Protein AF-X1K693-F1 (afdb_monomer)

Radius of gyration: 17.2 Å; Cα contacts (8 Å, |Δi|>4): 608; chains: 1; bounding box: 48×40×46 Å

Nearest PDB structures (foldseek):
  7e7u-assembly1_A  TM=5.961E-01  e=2.126E-05  Ralstonia solanacearum
  7e7v-assembly2_B  TM=4.907E-01  e=4.231E-05  Ralstonia solanacearum
  8q6c-assembly1_A  TM=6.805E-01  e=1.412E-01  Ralstonia solanacearum
  9bln-assembly1_U  TM=3.924E-01  e=3.563E-02  Homo sapiens
  7rxq-assembly1_A  TM=1.873E-01  e=1.912E+00  Homo sapiens

Mean predicted aligned error: 3.98 Å

Structure (mmCIF, N/CA/C/O backbone):
data_AF-X1K693-F1
#
_entry.id   AF-X1K693-F1
#
loop_
_atom_site.group_PDB
_atom_site.id
_atom_site.type_symbol
_atom_site.label_atom_id
_atom_site.label_alt_id
_atom_site.label_comp_id
_atom_site.label_asym_id
_atom_site.label_entity_id
_atom_site.label_seq_id
_atom_site.pdbx_PDB_ins_code
_atom_site.Cartn_x
_atom_site.Cartn_y
_atom_site.Cartn_z
_atom_site.occupancy
_atom_site.B_iso_or_equiv
_atom_site.auth_seq_id
_atom_site.auth_comp_id
_atom_site.auth_asym_id
_atom_site.auth_atom_id
_atom_site.pdbx_PDB_model_num
ATOM 1 N N . VAL A 1 1 ? 12.158 -10.462 2.600 1.00 94.31 1 VAL A N 1
ATOM 2 C CA . VAL A 1 1 ? 13.359 -11.240 2.216 1.00 94.31 1 VAL A CA 1
ATOM 3 C C . VAL A 1 1 ? 12.971 -12.140 1.067 1.00 94.31 1 VAL A C 1
ATOM 5 O O . VAL A 1 1 ? 11.797 -12.478 0.991 1.00 94.31 1 VAL A O 1
ATOM 8 N N . ASP A 1 2 ? 13.905 -12.489 0.196 1.00 96.38 2 ASP A N 1
ATOM 9 C CA . ASP A 1 2 ? 13.644 -13.439 -0.888 1.00 96.38 2 ASP A CA 1
ATOM 10 C C . ASP A 1 2 ? 13.759 -14.907 -0.444 1.00 96.38 2 ASP A C 1
ATOM 12 O O . ASP A 1 2 ? 14.043 -15.204 0.723 1.00 96.38 2 ASP A O 1
ATOM 16 N N . SER A 1 3 ? 13.570 -15.834 -1.386 1.00 96.44 3 SER A N 1
ATOM 17 C CA . SER A 1 3 ? 13.679 -17.284 -1.178 1.00 96.44 3 SER A CA 1
ATOM 18 C C . SER A 1 3 ? 15.057 -17.766 -0.688 1.00 96.44 3 SER A C 1
ATOM 20 O O . SER A 1 3 ? 15.173 -18.873 -0.155 1.00 96.44 3 SER A O 1
ATOM 22 N N . TYR A 1 4 ? 16.094 -16.930 -0.792 1.00 95.69 4 TYR A N 1
ATOM 23 C CA . TYR A 1 4 ? 17.444 -17.178 -0.276 1.00 95.69 4 TYR A CA 1
ATOM 24 C C . TYR A 1 4 ? 17.705 -16.477 1.065 1.00 95.69 4 TYR A C 1
ATOM 26 O O . TYR A 1 4 ? 18.849 -16.431 1.527 1.00 95.69 4 TYR A O 1
ATOM 34 N N . ASN A 1 5 ? 16.658 -15.945 1.703 1.00 95.25 5 ASN A N 1
ATOM 35 C CA . ASN A 1 5 ? 16.717 -15.172 2.940 1.00 95.25 5 ASN A CA 1
ATOM 36 C C . ASN A 1 5 ? 17.586 -13.905 2.822 1.00 95.25 5 ASN A C 1
ATOM 38 O O . ASN A 1 5 ? 18.176 -13.442 3.804 1.00 95.25 5 ASN A O 1
ATOM 42 N N . ARG A 1 6 ? 17.685 -13.334 1.618 1.00 96.56 6 ARG A N 1
ATOM 43 C CA . ARG A 1 6 ? 18.382 -12.069 1.393 1.00 96.56 6 ARG A CA 1
ATOM 44 C C . ARG A 1 6 ? 17.420 -10.913 1.687 1.00 96.56 6 ARG A C 1
ATOM 46 O O . ARG A 1 6 ? 16.250 -10.972 1.302 1.00 96.56 6 ARG A O 1
ATOM 53 N N . PRO A 1 7 ? 17.844 -9.879 2.429 1.00 97.25 7 PRO A N 1
ATOM 54 C CA . PRO A 1 7 ? 17.034 -8.687 2.648 1.00 97.25 7 PRO A CA 1
ATOM 55 C C . PRO A 1 7 ? 16.981 -7.791 1.408 1.00 97.25 7 PRO A C 1
ATOM 57 O O . PRO A 1 7 ? 17.969 -7.648 0.687 1.00 97.25 7 PRO A O 1
ATOM 60 N N . HIS A 1 8 ? 15.820 -7.162 1.223 1.00 98.06 8 HIS A N 1
ATOM 61 C CA . HIS A 1 8 ? 15.525 -6.186 0.177 1.00 98.06 8 HIS A CA 1
ATOM 62 C C . HIS A 1 8 ? 14.919 -4.951 0.834 1.00 98.06 8 HIS A C 1
ATOM 64 O O . HIS A 1 8 ? 14.129 -5.081 1.772 1.00 98.06 8 HIS A O 1
ATOM 70 N N . ILE A 1 9 ? 15.316 -3.772 0.372 1.00 97.94 9 ILE A N 1
ATOM 71 C CA . ILE A 1 9 ? 14.948 -2.488 0.962 1.00 97.94 9 ILE A CA 1
ATOM 72 C C . ILE A 1 9 ? 14.638 -1.515 -0.172 1.00 97.94 9 ILE A C 1
ATOM 74 O O . ILE A 1 9 ? 15.415 -1.383 -1.110 1.00 97.94 9 ILE A O 1
ATOM 78 N N . SER A 1 10 ? 13.523 -0.799 -0.069 1.00 98.12 10 SER A N 1
ATOM 79 C CA . SER A 1 10 ? 13.264 0.404 -0.863 1.00 98.12 10 SER A CA 1
ATOM 80 C C . SER A 1 10 ? 13.459 1.638 0.008 1.00 98.12 10 SER A C 1
ATOM 82 O O . SER A 1 10 ? 13.049 1.618 1.171 1.00 98.12 10 SER A O 1
ATOM 84 N N . TYR A 1 11 ? 14.029 2.712 -0.528 1.00 96.94 11 TYR A N 1
ATOM 85 C CA . TYR A 1 11 ? 14.175 3.964 0.213 1.00 96.94 11 TYR A CA 1
ATOM 86 C C . TYR A 1 11 ? 14.187 5.192 -0.701 1.00 96.94 11 TYR A C 1
ATOM 88 O O . TYR A 1 11 ? 14.632 5.135 -1.844 1.00 96.94 11 TYR A O 1
ATOM 96 N N . HIS A 1 12 ? 13.715 6.316 -0.161 1.00 94.12 12 HIS A N 1
ATOM 97 C CA . HIS A 1 12 ? 13.910 7.651 -0.730 1.00 94.12 12 HIS A CA 1
ATOM 98 C C . HIS A 1 12 ? 15.342 8.111 -0.460 1.00 94.12 12 HIS A C 1
ATOM 100 O O . HIS A 1 12 ? 15.761 8.194 0.699 1.00 94.12 12 HIS A O 1
ATOM 106 N N . GLU A 1 13 ? 16.099 8.422 -1.507 1.00 89.69 13 GLU A N 1
ATOM 107 C CA . GLU A 1 13 ? 17.408 9.052 -1.362 1.00 89.69 13 GLU A CA 1
ATOM 108 C C . GLU A 1 13 ? 17.227 10.570 -1.225 1.00 89.69 13 GLU A C 1
ATOM 110 O O . GLU A 1 13 ? 16.623 11.205 -2.081 1.00 89.69 13 GLU A O 1
ATOM 115 N N . GLY A 1 14 ? 17.706 11.132 -0.106 1.00 77.75 14 GLY A N 1
ATOM 116 C CA . GLY A 1 14 ? 17.262 12.413 0.463 1.00 77.75 14 GLY A CA 1
ATOM 117 C C . GLY A 1 14 ? 17.301 13.674 -0.422 1.00 77.75 14 GLY A C 1
ATOM 118 O O . GLY A 1 14 ? 17.672 13.659 -1.590 1.00 77.75 14 GLY A O 1
ATOM 119 N N . ALA A 1 15 ? 16.943 14.809 0.198 1.00 62.88 15 ALA A N 1
ATOM 120 C CA . ALA A 1 15 ? 16.451 16.061 -0.409 1.00 62.88 15 ALA A CA 1
ATOM 121 C C . ALA A 1 15 ? 17.209 16.662 -1.615 1.00 62.88 15 ALA A C 1
ATOM 123 O O . ALA A 1 15 ? 16.659 17.531 -2.293 1.00 62.88 15 ALA A O 1
ATOM 124 N N . THR A 1 16 ? 18.453 16.263 -1.873 1.00 68.50 16 THR A N 1
ATOM 125 C CA . THR A 1 16 ? 19.253 16.748 -3.006 1.00 68.50 16 THR A CA 1
ATOM 126 C C . THR A 1 16 ? 19.130 15.893 -4.262 1.00 68.50 16 THR A C 1
ATOM 128 O O . THR A 1 16 ? 19.368 16.422 -5.341 1.00 68.50 16 THR A O 1
ATOM 131 N N . ILE A 1 17 ? 18.805 14.605 -4.124 1.00 77.19 17 ILE A N 1
ATOM 132 C CA . ILE A 1 17 ? 18.679 13.664 -5.245 1.00 77.19 17 ILE A CA 1
ATOM 133 C C . ILE A 1 17 ? 17.189 13.385 -5.479 1.00 77.19 17 ILE A C 1
ATOM 135 O O . ILE A 1 17 ? 16.673 13.708 -6.537 1.00 77.19 17 ILE A O 1
ATOM 139 N N . ASN A 1 18 ? 16.470 12.986 -4.425 1.00 87.50 18 ASN A N 1
ATOM 140 C CA . ASN A 1 18 ? 15.043 12.654 -4.443 1.00 87.50 18 ASN A CA 1
ATOM 141 C C . ASN A 1 18 ? 14.651 11.471 -5.336 1.00 87.50 18 ASN A C 1
ATOM 143 O O . ASN A 1 18 ? 13.536 11.442 -5.849 1.00 87.50 18 ASN A O 1
ATOM 147 N N . ASP A 1 19 ? 15.537 10.485 -5.437 1.00 94.06 19 ASP A N 1
ATOM 148 C CA . ASP A 1 19 ? 15.292 9.250 -6.178 1.00 94.06 19 ASP A CA 1
ATOM 149 C C . ASP A 1 19 ? 14.617 8.187 -5.306 1.00 94.06 19 ASP A C 1
ATOM 151 O O . ASP A 1 19 ? 14.841 8.104 -4.090 1.00 94.06 19 ASP A O 1
ATOM 155 N N . LEU A 1 20 ? 13.893 7.279 -5.958 1.00 97.19 20 LEU A N 1
ATOM 156 C CA . LEU A 1 20 ? 13.551 5.982 -5.397 1.00 97.19 20 LEU A CA 1
ATOM 157 C C . LEU A 1 20 ? 14.718 5.027 -5.637 1.00 97.19 20 LEU A C 1
ATOM 159 O O . LEU A 1 20 ? 15.098 4.740 -6.777 1.00 97.19 20 LEU A O 1
ATOM 163 N N . LYS A 1 21 ? 15.257 4.480 -4.551 1.00 97.69 21 LYS A N 1
ATOM 164 C CA . LYS A 1 21 ? 16.272 3.432 -4.593 1.00 97.69 21 LYS A CA 1
ATOM 165 C C . LYS A 1 21 ? 15.700 2.102 -4.143 1.00 97.69 21 LYS A C 1
ATOM 167 O O . LYS A 1 21 ? 14.867 2.032 -3.238 1.00 97.69 21 LYS A O 1
ATOM 172 N N . TYR A 1 22 ? 16.237 1.045 -4.728 1.00 98.00 22 TYR A N 1
ATOM 173 C CA . TYR A 1 22 ? 16.055 -0.325 -4.286 1.00 98.00 22 TYR A CA 1
ATOM 174 C C . TYR A 1 22 ? 17.418 -0.945 -4.015 1.00 98.00 22 TYR A C 1
ATOM 176 O O . TYR A 1 22 ? 18.332 -0.832 -4.833 1.00 98.00 22 TYR A O 1
ATOM 184 N N . SER A 1 23 ? 17.561 -1.609 -2.875 1.00 97.31 23 SER A N 1
ATOM 185 C CA . SER A 1 23 ? 18.768 -2.336 -2.529 1.00 97.31 23 SER A CA 1
ATOM 186 C C . SER A 1 23 ? 18.476 -3.749 -2.063 1.00 97.31 23 SER A C 1
ATOM 188 O O . SER A 1 23 ? 17.453 -4.032 -1.441 1.00 97.31 23 SER A O 1
ATOM 190 N N . TYR A 1 24 ? 19.399 -4.654 -2.364 1.00 96.94 24 TYR A N 1
ATOM 191 C CA . TYR A 1 24 ? 19.342 -6.032 -1.899 1.00 96.94 24 TYR A CA 1
ATOM 192 C C . TYR A 1 24 ? 20.734 -6.530 -1.537 1.00 96.94 24 TYR A C 1
ATOM 194 O O . TYR A 1 24 ? 21.738 -6.135 -2.136 1.00 96.94 24 TYR A O 1
ATOM 202 N N . TYR A 1 25 ? 20.797 -7.387 -0.525 1.00 96.50 25 TYR A N 1
ATOM 203 C CA . TYR A 1 25 ? 22.059 -7.951 -0.068 1.00 96.50 25 TYR A CA 1
ATOM 204 C C . TYR A 1 25 ? 22.386 -9.219 -0.849 1.00 96.50 25 TYR A C 1
ATOM 206 O O . TYR A 1 25 ? 21.587 -10.153 -0.887 1.00 96.50 25 TYR A O 1
ATOM 214 N N . TYR A 1 26 ? 23.573 -9.297 -1.444 1.00 93.00 26 TYR A N 1
ATOM 215 C CA . TYR A 1 26 ? 23.998 -10.489 -2.170 1.00 93.00 26 TYR A CA 1
ATOM 216 C C . TYR A 1 26 ? 25.459 -10.832 -1.899 1.00 93.00 26 TYR A C 1
ATOM 218 O O . TYR A 1 26 ? 26.368 -10.030 -2.114 1.00 93.00 26 TYR A O 1
ATOM 226 N N . GLY A 1 27 ? 25.688 -12.066 -1.442 1.00 90.31 27 GLY A N 1
ATOM 227 C CA . GLY A 1 27 ? 27.013 -12.555 -1.079 1.00 90.31 27 GLY A CA 1
ATOM 228 C C . GLY A 1 27 ? 27.559 -11.835 0.152 1.00 90.31 27 GLY A C 1
ATOM 229 O O . GLY A 1 27 ? 27.383 -12.315 1.267 1.00 90.31 27 GLY A O 1
ATOM 230 N N . PHE A 1 28 ? 28.236 -10.711 -0.069 1.00 92.75 28 PHE A N 1
ATOM 231 C CA . PHE A 1 28 ? 28.931 -9.941 0.963 1.00 92.75 28 PHE A CA 1
ATOM 232 C C . PHE A 1 28 ? 28.641 -8.434 0.930 1.00 92.75 28 PHE A C 1
ATOM 234 O O . PHE A 1 28 ? 29.133 -7.731 1.811 1.00 92.75 28 PHE A O 1
ATOM 241 N N . ASP A 1 29 ? 27.862 -7.933 -0.035 1.00 96.94 29 ASP A N 1
ATOM 242 C CA . ASP A 1 29 ? 27.626 -6.495 -0.199 1.00 96.94 29 ASP A CA 1
ATOM 243 C C . ASP A 1 29 ? 26.175 -6.166 -0.577 1.00 96.94 29 ASP A C 1
ATOM 245 O O . ASP A 1 29 ? 25.394 -7.034 -0.985 1.00 96.94 29 ASP A O 1
ATOM 249 N N . TRP A 1 30 ? 25.827 -4.891 -0.427 1.00 97.00 30 TRP A N 1
ATOM 250 C CA . TRP A 1 30 ? 24.575 -4.313 -0.888 1.00 97.00 30 TRP A CA 1
ATOM 251 C C . TRP A 1 30 ? 24.700 -3.861 -2.337 1.00 97.00 30 TRP A C 1
ATOM 253 O O . TRP A 1 30 ? 25.550 -3.047 -2.691 1.00 97.00 30 TRP A O 1
ATOM 263 N N . TYR A 1 31 ? 23.789 -4.348 -3.167 1.00 96.38 31 TYR A N 1
ATOM 264 C CA . TYR A 1 31 ? 23.601 -3.860 -4.523 1.00 96.38 31 TYR A CA 1
ATOM 265 C C . TYR A 1 31 ? 22.513 -2.798 -4.485 1.00 96.38 31 TYR A C 1
ATOM 267 O O . TYR A 1 31 ? 21.443 -3.050 -3.938 1.00 96.38 31 TYR A O 1
ATOM 275 N N . ILE A 1 32 ? 22.797 -1.614 -5.028 1.00 95.75 32 ILE A N 1
ATOM 276 C CA . ILE A 1 32 ? 21.896 -0.457 -5.018 1.00 95.75 32 ILE A CA 1
ATOM 277 C C . ILE A 1 32 ? 21.518 -0.121 -6.458 1.00 95.75 32 ILE A C 1
ATOM 279 O O . ILE A 1 32 ? 22.385 -0.014 -7.325 1.00 95.75 32 ILE A O 1
ATOM 283 N N . ILE A 1 33 ? 20.223 0.058 -6.694 1.00 95.75 33 ILE A N 1
ATOM 284 C CA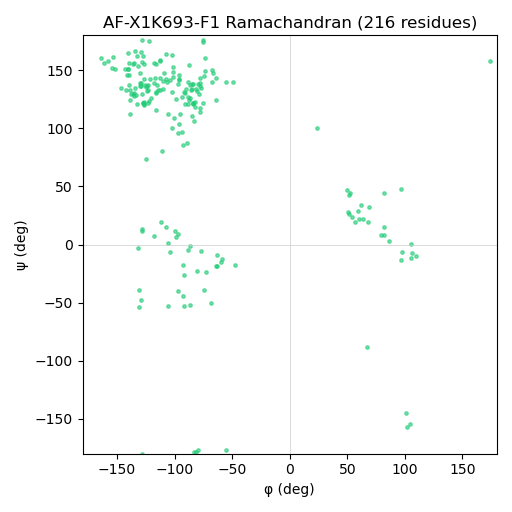 . ILE A 1 33 ? 19.625 0.374 -7.987 1.00 95.75 33 ILE A CA 1
ATOM 285 C C . ILE A 1 33 ? 18.812 1.661 -7.837 1.00 95.75 33 ILE A C 1
ATOM 287 O O . ILE A 1 33 ? 18.016 1.789 -6.906 1.00 95.75 33 ILE A O 1
ATOM 291 N N . THR A 1 34 ? 18.997 2.604 -8.761 1.00 96.44 34 THR A N 1
ATOM 292 C CA . THR A 1 34 ? 18.053 3.711 -8.965 1.00 96.44 34 THR A CA 1
ATOM 293 C C . THR A 1 34 ? 16.858 3.182 -9.748 1.00 96.44 34 THR A C 1
ATOM 295 O O . THR A 1 34 ? 17.038 2.695 -10.862 1.00 96.44 34 THR A O 1
ATOM 298 N N . VAL A 1 35 ? 15.668 3.227 -9.152 1.00 97.62 35 VAL A N 1
ATOM 299 C CA . VAL A 1 35 ? 14.424 2.719 -9.756 1.00 97.62 35 VAL A CA 1
ATOM 300 C C . VAL A 1 35 ? 13.688 3.831 -10.491 1.00 97.62 35 VAL A C 1
ATOM 302 O O . VAL A 1 35 ? 13.233 3.633 -11.611 1.00 97.62 35 VAL A O 1
ATOM 305 N N . ASP A 1 36 ? 13.607 5.001 -9.863 1.00 96.44 36 ASP A N 1
ATOM 306 C CA . ASP A 1 36 ? 12.996 6.204 -10.417 1.00 96.44 36 ASP A CA 1
ATOM 307 C C . ASP A 1 36 ? 13.841 7.410 -9.984 1.00 96.44 36 ASP A C 1
ATOM 309 O O . ASP A 1 36 ? 14.230 7.508 -8.817 1.00 96.44 36 ASP A O 1
ATOM 313 N N . GLU A 1 37 ? 14.148 8.287 -10.934 1.00 93.56 37 GLU A N 1
ATOM 314 C CA . GLU A 1 37 ? 14.965 9.500 -10.763 1.00 93.56 37 GLU A CA 1
ATOM 315 C C . GLU A 1 37 ? 14.268 10.753 -11.317 1.00 93.56 37 GLU A C 1
ATOM 317 O O . GLU A 1 37 ? 14.875 11.813 -11.489 1.00 93.56 37 GLU A O 1
ATOM 322 N N . THR A 1 38 ? 12.978 10.639 -11.646 1.00 86.88 38 THR A N 1
ATOM 323 C CA . THR A 1 38 ? 12.206 11.726 -12.245 1.00 86.88 38 THR A CA 1
ATOM 324 C C . THR A 1 38 ? 11.313 12.394 -11.209 1.00 86.88 38 THR A C 1
ATOM 326 O O . THR A 1 38 ? 10.251 11.890 -10.886 1.00 86.88 38 THR A O 1
ATOM 329 N N . GLY A 1 39 ? 11.738 13.550 -10.690 1.00 82.75 39 GLY A N 1
ATOM 330 C CA . GLY A 1 39 ? 10.934 14.346 -9.753 1.00 82.75 39 GLY A CA 1
ATOM 331 C C . GLY A 1 39 ? 11.363 14.181 -8.295 1.00 82.75 39 GLY A C 1
ATOM 332 O O . GLY A 1 39 ? 12.555 14.099 -8.004 1.00 82.75 39 GLY A O 1
ATOM 333 N N . MET A 1 40 ? 10.404 14.216 -7.359 1.00 90.38 40 MET A N 1
ATOM 334 C CA . MET A 1 40 ? 10.667 13.909 -5.947 1.00 90.38 40 MET A CA 1
ATOM 335 C C . MET A 1 40 ? 9.988 12.598 -5.554 1.00 90.38 40 MET A C 1
ATOM 337 O O . MET A 1 40 ? 8.927 12.587 -4.924 1.00 90.38 40 MET A O 1
ATOM 341 N N . VAL A 1 41 ? 10.635 11.496 -5.907 1.00 92.88 41 VAL A N 1
ATOM 342 C CA . VAL A 1 41 ? 10.074 10.144 -5.879 1.00 92.88 41 VAL A CA 1
ATOM 343 C C . VAL A 1 41 ? 10.552 9.335 -4.675 1.00 92.88 41 VAL A C 1
ATOM 345 O O . VAL A 1 41 ? 11.517 9.673 -3.998 1.00 92.88 41 VAL A O 1
ATOM 348 N N . GLY A 1 42 ? 9.844 8.250 -4.367 1.00 94.19 42 GLY A N 1
ATOM 349 C CA . GLY A 1 42 ? 10.223 7.280 -3.336 1.00 94.19 42 GLY A CA 1
ATOM 350 C C . GLY A 1 42 ? 9.769 7.605 -1.910 1.00 94.19 42 GLY A C 1
ATOM 351 O O . GLY A 1 42 ? 10.073 6.852 -0.980 1.00 94.19 42 GLY A O 1
ATOM 352 N N . ARG A 1 43 ? 9.024 8.696 -1.693 1.00 94.94 43 ARG A N 1
ATOM 353 C CA . ARG A 1 43 ? 8.483 9.018 -0.362 1.00 94.94 43 ARG A CA 1
ATOM 354 C C . ARG A 1 43 ? 7.495 7.948 0.095 1.00 94.94 43 ARG A C 1
ATOM 356 O O . ARG A 1 43 ? 6.737 7.413 -0.705 1.00 94.94 43 ARG A O 1
ATOM 363 N N . PHE A 1 44 ? 7.507 7.657 1.398 1.00 96.44 44 PHE A N 1
ATOM 364 C CA . PHE A 1 44 ? 6.644 6.647 2.031 1.00 96.44 44 PHE A CA 1
ATOM 365 C C . PHE A 1 44 ? 6.724 5.251 1.395 1.00 96.44 44 PHE A C 1
ATOM 367 O O . PHE A 1 44 ? 5.783 4.480 1.513 1.00 96.44 44 PHE A O 1
ATOM 374 N N . THR A 1 45 ? 7.830 4.938 0.716 1.00 98.06 45 THR A N 1
ATOM 375 C CA . THR A 1 45 ? 7.963 3.700 -0.049 1.00 98.06 45 THR A CA 1
ATOM 376 C C . THR A 1 45 ? 7.708 2.449 0.790 1.00 98.06 45 THR A C 1
ATOM 378 O O . THR A 1 45 ? 8.179 2.331 1.924 1.00 98.06 45 THR A O 1
ATOM 381 N N . SER A 1 46 ? 7.017 1.489 0.187 1.00 98.75 46 SER A N 1
ATOM 382 C CA . SER A 1 46 ? 6.795 0.150 0.719 1.00 98.75 46 SER A CA 1
ATOM 383 C C . SER A 1 46 ? 7.168 -0.868 -0.348 1.00 98.75 46 SER A C 1
ATOM 385 O O . SER A 1 46 ? 6.848 -0.669 -1.518 1.00 98.75 46 SER A O 1
ATOM 387 N N . VAL A 1 47 ? 7.872 -1.930 0.048 1.00 98.69 47 VAL A N 1
ATOM 388 C CA . VAL A 1 47 ? 8.367 -2.974 -0.855 1.00 98.69 47 VAL A CA 1
ATOM 389 C C . VAL A 1 47 ? 7.906 -4.346 -0.397 1.00 98.69 47 VAL A C 1
ATOM 391 O O . VAL A 1 47 ? 8.006 -4.692 0.780 1.00 98.69 47 VAL A O 1
ATOM 394 N N . THR A 1 48 ? 7.474 -5.152 -1.356 1.00 98.44 48 THR A N 1
ATOM 395 C CA . THR A 1 48 ? 7.239 -6.583 -1.184 1.00 98.44 48 THR A CA 1
ATOM 396 C C . THR A 1 48 ? 7.842 -7.359 -2.353 1.00 98.44 48 THR A C 1
ATOM 398 O O . THR A 1 48 ? 8.249 -6.768 -3.358 1.00 98.44 48 THR A O 1
ATOM 401 N N . LEU A 1 49 ? 7.947 -8.676 -2.203 1.00 98.00 49 LEU A N 1
ATOM 402 C CA . LEU A 1 49 ? 8.402 -9.580 -3.254 1.00 98.00 49 LEU A CA 1
ATOM 403 C C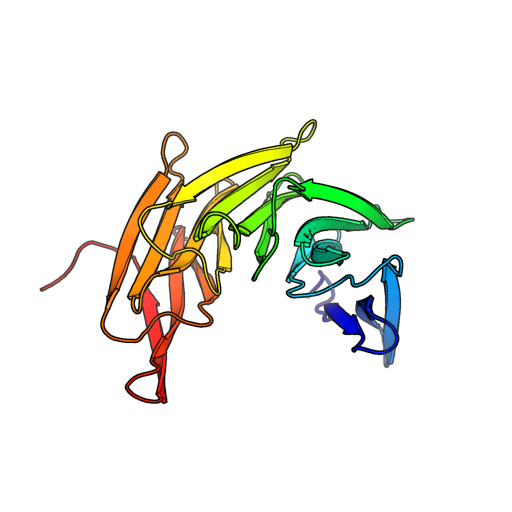 . LEU A 1 49 ? 7.281 -10.554 -3.611 1.00 98.00 49 LEU A C 1
ATOM 405 O O . LEU A 1 49 ? 6.559 -11.007 -2.721 1.00 98.00 49 LEU A O 1
ATOM 409 N N . ASP A 1 50 ? 7.158 -10.895 -4.890 1.00 97.19 50 ASP A N 1
ATOM 410 C CA . ASP A 1 50 ? 6.274 -11.975 -5.327 1.00 97.19 50 ASP A CA 1
ATOM 411 C C . ASP A 1 50 ? 6.914 -13.365 -5.158 1.00 97.19 50 ASP A C 1
ATOM 413 O O . ASP A 1 50 ? 8.046 -13.520 -4.696 1.00 97.19 50 ASP A O 1
ATOM 417 N N . ALA A 1 51 ? 6.181 -14.408 -5.559 1.00 95.75 51 ALA A N 1
ATOM 418 C CA . ALA A 1 51 ? 6.635 -15.798 -5.484 1.00 95.75 51 ALA A CA 1
ATOM 419 C C . ALA A 1 51 ? 7.869 -16.118 -6.357 1.00 95.75 51 ALA A C 1
ATOM 421 O O . ALA A 1 51 ? 8.425 -17.213 -6.247 1.00 95.75 51 ALA A O 1
ATOM 422 N N . TYR A 1 52 ? 8.284 -15.193 -7.225 1.00 96.38 52 TYR A N 1
ATOM 423 C CA . TYR A 1 52 ? 9.461 -15.296 -8.085 1.00 96.38 52 TYR A CA 1
ATOM 424 C C . TYR A 1 52 ? 10.603 -14.380 -7.616 1.00 96.38 52 TYR A C 1
ATOM 426 O O . TYR A 1 52 ? 11.543 -14.150 -8.376 1.00 96.38 52 TYR A O 1
ATOM 434 N N . ASP A 1 53 ? 10.527 -13.863 -6.384 1.00 96.62 53 ASP A N 1
ATOM 435 C CA . ASP A 1 53 ? 11.467 -12.901 -5.799 1.00 96.62 53 ASP A CA 1
ATOM 436 C C . ASP A 1 53 ? 11.560 -11.571 -6.575 1.00 96.62 53 ASP A C 1
ATOM 438 O O . ASP A 1 53 ? 12.546 -10.835 -6.461 1.00 96.62 53 ASP A O 1
ATOM 442 N N . ARG A 1 54 ? 10.535 -11.231 -7.366 1.00 96.88 54 ARG A N 1
ATOM 443 C CA . ARG A 1 54 ? 10.471 -9.958 -8.091 1.00 96.88 54 ARG A CA 1
ATOM 444 C C . ARG A 1 54 ? 9.920 -8.877 -7.182 1.00 96.88 54 ARG A C 1
ATOM 446 O O . ARG A 1 54 ? 8.985 -9.115 -6.425 1.00 96.88 54 ARG A O 1
ATOM 453 N N . ALA A 1 55 ? 10.513 -7.690 -7.242 1.00 98.25 55 ALA A N 1
ATOM 454 C CA . ALA A 1 55 ? 10.155 -6.594 -6.356 1.00 98.25 55 ALA A CA 1
ATOM 455 C C . ALA A 1 55 ? 8.959 -5.790 -6.863 1.00 98.25 55 ALA A C 1
ATOM 457 O O . ALA A 1 55 ? 8.874 -5.440 -8.039 1.00 98.25 55 ALA A O 1
ATOM 458 N N . HIS A 1 56 ? 8.081 -5.456 -5.923 1.00 98.75 56 HIS A N 1
ATOM 459 C CA . HIS A 1 56 ? 6.918 -4.596 -6.084 1.00 98.75 56 HIS A CA 1
ATOM 460 C C . HIS A 1 56 ? 7.060 -3.451 -5.089 1.00 98.75 56 HIS A C 1
ATOM 462 O O . HIS A 1 56 ? 7.204 -3.702 -3.891 1.00 98.75 56 HIS A O 1
ATOM 468 N N . ILE A 1 57 ? 7.041 -2.211 -5.570 1.00 98.88 57 ILE A N 1
ATOM 469 C CA . ILE A 1 57 ? 7.244 -1.026 -4.740 1.00 98.88 57 ILE A CA 1
ATOM 470 C C . ILE A 1 57 ? 6.095 -0.052 -4.964 1.00 98.88 57 ILE A C 1
ATOM 472 O O . ILE A 1 57 ? 5.893 0.411 -6.081 1.00 98.88 57 ILE A O 1
ATOM 476 N N . SER A 1 58 ? 5.367 0.298 -3.907 1.00 98.88 58 SER A N 1
ATOM 477 C CA . SER A 1 58 ? 4.463 1.453 -3.920 1.00 98.88 58 SER A CA 1
ATOM 478 C C . SER A 1 58 ? 5.168 2.653 -3.307 1.00 98.88 58 SER A C 1
ATOM 480 O O . SER A 1 58 ? 5.815 2.501 -2.269 1.00 98.88 58 SER A O 1
ATOM 482 N N . TYR A 1 59 ? 5.021 3.837 -3.889 1.00 98.62 59 TYR A N 1
ATOM 483 C CA . TYR A 1 59 ? 5.654 5.053 -3.385 1.00 98.62 59 TYR A CA 1
ATOM 484 C C . TYR A 1 59 ? 4.872 6.304 -3.778 1.00 98.62 59 TYR A C 1
ATOM 486 O O . TYR A 1 59 ? 4.067 6.292 -4.706 1.00 98.62 59 TYR A O 1
ATOM 494 N N . GLN A 1 60 ? 5.131 7.400 -3.069 1.00 97.12 60 GLN A N 1
ATOM 495 C CA . GLN A 1 60 ? 4.668 8.720 -3.465 1.00 97.12 60 GLN A CA 1
ATOM 496 C C . GLN A 1 60 ? 5.704 9.407 -4.359 1.00 97.12 60 GLN A C 1
ATOM 498 O O . GLN A 1 60 ? 6.891 9.470 -4.019 1.00 97.12 60 GLN A O 1
ATOM 503 N N . ASP A 1 61 ? 5.212 9.979 -5.452 1.00 95.62 61 ASP A N 1
ATOM 504 C CA . ASP A 1 61 ? 5.916 10.939 -6.299 1.00 95.62 61 ASP A CA 1
ATOM 505 C C . ASP A 1 61 ? 5.350 12.333 -6.059 1.00 95.62 61 ASP A C 1
ATOM 507 O O . ASP A 1 61 ? 4.179 12.585 -6.331 1.00 95.62 61 ASP A O 1
ATOM 511 N N . PHE A 1 62 ? 6.151 13.211 -5.461 1.00 91.81 62 PHE A N 1
ATOM 512 C CA . PHE A 1 62 ? 5.717 14.535 -5.044 1.00 91.81 62 PHE A CA 1
ATOM 513 C C . PHE A 1 62 ? 6.169 15.605 -6.038 1.00 91.81 62 PHE A C 1
ATOM 515 O O . PHE A 1 62 ? 7.331 16.012 -6.051 1.00 91.81 62 PHE A O 1
ATOM 522 N N . GLU A 1 63 ? 5.227 16.159 -6.796 1.00 84.12 63 GLU A N 1
ATOM 523 C CA . GLU A 1 63 ? 5.503 17.202 -7.777 1.00 84.12 63 GLU A CA 1
ATOM 524 C C . GLU A 1 63 ? 4.719 18.483 -7.481 1.00 84.12 63 GLU A C 1
ATOM 526 O O . GLU A 1 63 ? 3.495 18.504 -7.377 1.00 84.12 63 GLU A O 1
ATOM 531 N N . SER A 1 64 ? 5.432 19.610 -7.392 1.00 79.50 64 SER A N 1
ATOM 532 C CA . SER A 1 64 ? 4.843 20.963 -7.398 1.00 79.50 64 SER A CA 1
ATOM 533 C C . SER A 1 64 ? 3.691 21.207 -6.402 1.00 79.50 64 SER A C 1
ATOM 535 O O . SER A 1 64 ? 2.853 22.078 -6.631 1.00 79.50 64 SER A O 1
ATOM 537 N N . GLY A 1 65 ? 3.670 20.487 -5.277 1.00 80.81 65 GLY A N 1
ATOM 538 C CA . GLY A 1 65 ? 2.694 20.669 -4.200 1.00 80.81 65 GLY A CA 1
ATOM 539 C C . GLY A 1 65 ? 1.663 19.551 -4.045 1.00 80.81 65 GLY A C 1
ATOM 540 O O . GLY A 1 65 ? 0.996 19.552 -3.016 1.00 80.81 65 GLY A O 1
ATOM 541 N N . ASN A 1 66 ? 1.581 18.603 -4.987 1.00 88.81 66 ASN A N 1
ATOM 542 C CA . ASN A 1 66 ? 0.723 17.420 -4.891 1.00 88.81 66 ASN A CA 1
ATOM 543 C C . ASN A 1 66 ? 1.543 16.139 -5.110 1.00 88.81 66 ASN A C 1
ATOM 545 O O . ASN A 1 66 ? 2.455 16.107 -5.933 1.00 88.81 66 ASN A O 1
ATOM 549 N N . GLY A 1 67 ? 1.212 15.085 -4.373 1.00 94.19 67 GLY A N 1
ATOM 550 C CA . GLY A 1 67 ? 1.739 13.742 -4.557 1.00 94.19 67 GLY A CA 1
ATOM 551 C C . GLY A 1 67 ? 0.831 12.856 -5.406 1.00 94.19 67 GLY A C 1
ATOM 552 O O . GLY A 1 67 ? -0.384 12.877 -5.234 1.00 94.19 67 GLY A O 1
ATOM 553 N N . ASN A 1 68 ? 1.428 12.033 -6.262 1.00 97.25 68 ASN A N 1
ATOM 554 C CA . ASN A 1 68 ? 0.776 10.911 -6.931 1.00 97.25 68 ASN A CA 1
ATOM 555 C C . ASN A 1 68 ? 1.162 9.600 -6.236 1.00 97.25 68 ASN A C 1
ATOM 557 O O . ASN A 1 68 ? 2.282 9.461 -5.735 1.00 97.2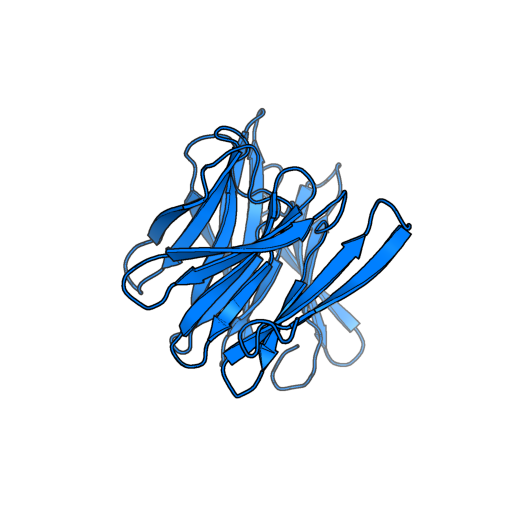5 68 ASN A O 1
ATOM 561 N N . LEU A 1 69 ? 0.259 8.617 -6.241 1.00 98.56 69 LEU A N 1
ATOM 562 C CA . LEU A 1 69 ? 0.612 7.240 -5.910 1.00 98.56 69 LEU A CA 1
ATOM 563 C C . LEU A 1 69 ? 1.206 6.587 -7.155 1.00 98.56 69 LEU A C 1
ATOM 565 O O . LEU A 1 69 ? 0.530 6.485 -8.182 1.00 98.56 69 LEU A O 1
ATOM 569 N N . LYS A 1 70 ? 2.433 6.086 -7.034 1.00 98.50 70 LYS A N 1
ATOM 570 C CA . LYS A 1 70 ? 3.110 5.317 -8.074 1.00 98.50 70 LYS A CA 1
ATOM 571 C C . LYS A 1 70 ? 3.425 3.909 -7.620 1.00 98.50 70 LYS A C 1
ATOM 573 O O . LYS A 1 70 ? 3.555 3.610 -6.430 1.00 98.50 70 LYS A O 1
ATOM 578 N N . TYR A 1 71 ? 3.568 3.056 -8.617 1.00 98.75 71 TYR A N 1
ATOM 579 C CA . TYR A 1 71 ? 3.949 1.670 -8.477 1.00 98.75 71 TYR A CA 1
ATOM 580 C C . TYR A 1 71 ? 5.121 1.365 -9.407 1.00 98.75 71 TYR A C 1
ATOM 582 O O . TYR A 1 71 ? 5.073 1.681 -10.594 1.00 98.75 71 TYR A O 1
ATOM 590 N N . ALA A 1 72 ? 6.164 0.751 -8.855 1.00 98.50 72 ALA A N 1
ATOM 591 C CA . ALA A 1 72 ? 7.298 0.225 -9.594 1.00 98.50 72 ALA A CA 1
ATOM 592 C C . ALA A 1 72 ? 7.355 -1.298 -9.461 1.00 98.50 72 ALA A C 1
ATOM 594 O O . ALA A 1 72 ? 7.199 -1.850 -8.367 1.00 98.50 72 ALA A O 1
ATOM 595 N N . TYR A 1 73 ? 7.625 -1.972 -10.572 1.00 97.75 73 TYR A N 1
ATOM 596 C CA . TYR A 1 73 ? 7.692 -3.424 -10.653 1.00 97.75 73 TYR A CA 1
ATOM 597 C C . TYR A 1 73 ? 8.920 -3.878 -11.420 1.00 97.75 73 TYR A C 1
ATOM 599 O O . TYR A 1 73 ? 9.202 -3.349 -12.490 1.00 97.75 73 TYR A O 1
ATOM 607 N N . TYR A 1 74 ? 9.626 -4.878 -10.900 1.00 97.62 74 TYR A N 1
ATOM 608 C CA . TYR A 1 74 ? 10.717 -5.507 -11.629 1.00 97.62 74 TYR A CA 1
ATOM 609 C C . TYR A 1 74 ? 10.233 -6.762 -12.362 1.00 97.62 74 TYR A C 1
ATOM 611 O O . TYR A 1 74 ? 9.946 -7.776 -11.731 1.00 97.62 74 TYR A O 1
ATOM 619 N N . ASP A 1 75 ? 10.201 -6.741 -13.695 1.00 92.44 75 ASP A N 1
ATOM 620 C CA . ASP A 1 75 ? 9.716 -7.874 -14.502 1.00 92.44 75 ASP A CA 1
ATOM 621 C C . ASP A 1 75 ? 10.732 -9.032 -14.628 1.00 92.44 75 ASP A C 1
ATOM 623 O O . ASP A 1 75 ? 10.412 -10.105 -15.149 1.00 92.44 75 ASP A O 1
ATOM 627 N N . GLY A 1 76 ? 11.948 -8.840 -14.105 1.00 90.81 76 GLY A N 1
ATOM 628 C CA . GLY A 1 76 ? 13.095 -9.739 -14.261 1.00 90.81 76 GLY A CA 1
ATOM 629 C C . GLY A 1 76 ? 14.167 -9.208 -15.219 1.00 90.81 76 GLY A C 1
ATOM 630 O O . GLY A 1 76 ? 15.242 -9.801 -15.324 1.00 90.81 76 GLY A O 1
ATOM 631 N N . VAL A 1 77 ? 13.894 -8.099 -15.907 1.00 91.94 77 VAL A N 1
ATOM 632 C CA . VAL A 1 77 ? 14.800 -7.433 -16.848 1.00 91.94 77 VAL A CA 1
ATOM 633 C C . VAL A 1 77 ? 14.876 -5.938 -16.547 1.00 91.94 77 VAL A C 1
ATOM 635 O O . VAL A 1 77 ? 15.977 -5.423 -16.345 1.00 91.94 77 VAL A O 1
ATOM 638 N N . ILE A 1 78 ? 13.733 -5.256 -16.480 1.00 95.00 78 ILE A N 1
ATOM 639 C CA . ILE A 1 78 ? 13.610 -3.809 -16.289 1.00 95.00 78 ILE A CA 1
ATOM 640 C C . ILE A 1 78 ? 12.638 -3.464 -15.159 1.00 95.00 78 ILE A C 1
ATOM 642 O O . ILE A 1 78 ? 11.876 -4.302 -14.680 1.00 95.00 78 ILE A O 1
ATOM 646 N N . TRP A 1 79 ? 12.702 -2.207 -14.723 1.00 97.94 79 TRP A N 1
ATOM 647 C CA . TRP A 1 79 ? 11.697 -1.613 -13.853 1.00 97.94 79 TRP A CA 1
ATOM 648 C C . TRP A 1 79 ? 10.614 -0.950 -14.702 1.00 97.94 79 TRP A C 1
ATOM 650 O O . TRP A 1 79 ? 10.911 -0.031 -15.465 1.00 97.94 79 TRP A O 1
ATOM 660 N N . ASP A 1 80 ? 9.376 -1.399 -14.535 1.00 97.44 80 ASP A N 1
ATOM 661 C CA . ASP A 1 80 ? 8.187 -0.737 -15.059 1.00 97.44 80 ASP A CA 1
ATOM 662 C C . ASP A 1 80 ? 7.635 0.222 -14.005 1.00 97.44 80 ASP A C 1
ATOM 664 O O . ASP A 1 80 ? 7.470 -0.157 -12.844 1.00 97.44 80 ASP A O 1
ATOM 668 N N . LEU A 1 81 ? 7.341 1.460 -14.410 1.00 97.75 81 LEU A N 1
ATOM 669 C CA . LEU A 1 81 ? 6.809 2.518 -13.548 1.00 97.75 81 LEU A CA 1
ATOM 670 C C . LEU A 1 81 ? 5.389 2.883 -13.988 1.00 97.75 81 LEU A C 1
ATOM 672 O O . LEU A 1 81 ? 5.135 3.098 -15.175 1.00 97.75 81 LEU A O 1
ATOM 676 N N . VAL A 1 82 ? 4.468 2.975 -13.032 1.00 97.75 82 VAL A N 1
ATOM 677 C CA . VAL A 1 82 ? 3.043 3.219 -13.278 1.00 97.75 82 VAL A CA 1
ATOM 678 C C . VAL A 1 82 ? 2.524 4.297 -12.332 1.00 97.75 82 VAL A C 1
ATOM 680 O O . VAL A 1 82 ? 2.675 4.181 -11.117 1.00 97.75 82 VAL A O 1
ATOM 683 N N . ASP A 1 83 ? 1.859 5.313 -12.882 1.00 97.38 83 ASP A N 1
ATOM 684 C CA . ASP A 1 83 ? 1.022 6.229 -12.103 1.00 97.38 83 ASP A CA 1
ATOM 685 C C . ASP A 1 83 ? -0.316 5.536 -11.799 1.00 97.38 83 ASP A C 1
ATOM 687 O O . ASP A 1 83 ? -1.080 5.214 -12.711 1.00 97.38 83 ASP A O 1
ATOM 691 N N . VAL A 1 84 ? -0.582 5.259 -10.520 1.00 98.56 84 VAL A N 1
ATOM 692 C CA . VAL A 1 84 ? -1.758 4.489 -10.081 1.00 98.56 84 VAL A CA 1
ATOM 693 C C . VAL A 1 84 ? -2.931 5.412 -9.776 1.00 98.56 84 VAL A C 1
ATOM 695 O O . VAL A 1 84 ? -4.019 5.221 -10.310 1.00 98.56 84 VAL A O 1
ATOM 698 N N . ASP A 1 85 ? -2.709 6.422 -8.933 1.00 98.50 85 ASP A N 1
ATOM 699 C CA . ASP A 1 85 ? -3.697 7.450 -8.592 1.00 98.50 85 ASP A CA 1
ATOM 700 C C . ASP A 1 85 ? -3.029 8.822 -8.681 1.00 98.50 85 ASP A C 1
ATOM 702 O O . ASP A 1 85 ? -2.043 9.092 -7.992 1.00 98.50 85 ASP A O 1
ATOM 706 N N . THR A 1 86 ? -3.575 9.682 -9.538 1.00 97.19 86 THR A N 1
ATOM 707 C CA . THR A 1 86 ? -3.104 11.057 -9.760 1.00 97.19 86 THR A CA 1
ATOM 708 C C . THR A 1 86 ? -4.167 12.097 -9.395 1.00 97.19 86 THR A C 1
ATOM 710 O O . THR A 1 86 ? -4.044 13.278 -9.731 1.00 97.19 86 THR A O 1
ATOM 713 N N . ALA A 1 87 ? -5.284 11.673 -8.797 1.00 96.31 87 ALA A N 1
ATOM 714 C CA . ALA A 1 87 ? -6.408 12.545 -8.497 1.00 96.31 87 ALA A CA 1
ATOM 715 C C . ALA A 1 87 ? -6.250 13.181 -7.107 1.00 96.31 87 ALA A C 1
ATOM 717 O O . ALA A 1 87 ? -6.792 12.692 -6.117 1.00 96.31 87 ALA A O 1
ATOM 718 N N . GLY A 1 88 ? -5.551 14.319 -7.063 1.00 95.44 88 GLY A N 1
ATOM 719 C CA . GLY A 1 88 ? -5.305 15.092 -5.844 1.00 95.44 88 GLY A CA 1
ATOM 720 C C . GLY A 1 88 ? -3.901 14.870 -5.285 1.00 95.44 88 GLY A C 1
ATOM 721 O O . GLY A 1 88 ? -2.985 14.525 -6.016 1.00 95.44 88 GLY A O 1
ATOM 722 N N . ASP A 1 89 ? -3.744 15.122 -3.990 1.00 97.62 89 ASP A N 1
ATOM 723 C CA . ASP A 1 89 ? -2.531 14.869 -3.208 1.00 97.62 89 ASP A CA 1
ATOM 724 C C . ASP A 1 89 ? -2.671 13.528 -2.469 1.00 97.62 89 ASP A C 1
ATOM 726 O O . ASP A 1 89 ? -3.315 13.442 -1.418 1.00 97.62 89 ASP A O 1
ATOM 730 N N . VAL A 1 90 ? -2.127 12.468 -3.062 1.00 98.44 90 VAL A N 1
ATOM 731 C CA . VAL A 1 90 ? -2.336 11.060 -2.692 1.00 98.44 90 VAL A CA 1
ATOM 732 C C . VAL A 1 90 ? -1.004 10.311 -2.506 1.00 98.44 90 VAL A C 1
ATOM 734 O O . VAL A 1 90 ? 0.083 10.885 -2.598 1.00 98.44 90 VAL A O 1
ATOM 737 N N . GLY A 1 91 ? -1.077 9.019 -2.171 1.00 97.94 91 GLY A N 1
ATOM 738 C CA . GLY A 1 91 ? 0.090 8.141 -1.997 1.00 97.94 91 GLY A CA 1
ATOM 739 C C . GLY A 1 91 ? 0.792 8.247 -0.638 1.00 97.94 91 GLY A C 1
ATOM 740 O O . GLY A 1 91 ? 1.856 7.662 -0.438 1.00 97.94 91 GLY A O 1
ATOM 741 N N . TYR A 1 92 ? 0.218 8.973 0.324 1.00 98.25 92 TYR A N 1
ATOM 742 C CA . TYR A 1 92 ? 0.796 9.079 1.664 1.00 98.25 92 TYR A CA 1
ATOM 743 C C . TYR A 1 92 ? 0.735 7.745 2.404 1.00 98.25 92 TYR A C 1
ATOM 745 O O . TYR A 1 92 ? -0.291 7.073 2.372 1.00 98.25 92 TYR A O 1
ATOM 753 N N . TYR A 1 93 ? 1.810 7.432 3.135 1.00 98.31 93 TYR A N 1
ATOM 754 C CA . TYR A 1 93 ? 1.922 6.256 4.014 1.00 98.31 93 TYR A CA 1
ATOM 755 C C . TYR A 1 93 ? 1.681 4.901 3.337 1.00 98.31 93 TYR A C 1
ATOM 757 O O . TYR A 1 93 ? 1.437 3.928 4.036 1.00 98.31 93 TYR A O 1
ATOM 765 N N . THR A 1 94 ? 1.795 4.851 2.007 1.00 98.75 94 THR A N 1
ATOM 766 C CA . THR A 1 94 ? 1.428 3.692 1.194 1.00 98.75 94 THR A CA 1
ATOM 767 C C . THR A 1 94 ? 2.000 2.369 1.708 1.00 98.75 94 THR A C 1
ATOM 769 O O . THR A 1 94 ? 3.163 2.278 2.105 1.00 98.75 94 THR A O 1
ATOM 772 N N . SER A 1 95 ? 1.187 1.319 1.642 1.00 98.94 95 SER A N 1
ATOM 773 C CA . SER A 1 95 ? 1.549 -0.047 2.006 1.00 98.94 95 SER A CA 1
ATOM 774 C C . SER A 1 95 ? 1.151 -0.997 0.883 1.00 98.94 95 SER A C 1
ATOM 776 O O . SER A 1 95 ? 0.057 -0.869 0.338 1.00 98.94 95 S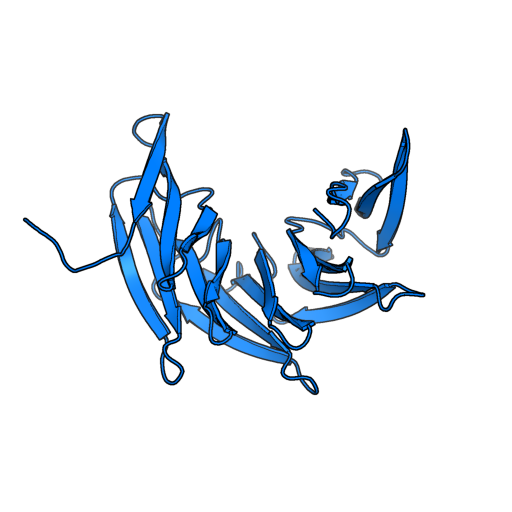ER A O 1
ATOM 778 N N . ILE A 1 96 ? 2.029 -1.938 0.525 1.00 98.94 96 ILE A N 1
ATOM 779 C CA . ILE A 1 96 ? 1.807 -2.871 -0.586 1.00 98.94 96 ILE A CA 1
ATOM 780 C C . ILE A 1 96 ? 1.887 -4.329 -0.137 1.00 98.94 96 ILE A C 1
ATOM 782 O O . ILE A 1 96 ? 2.804 -4.736 0.577 1.00 98.94 96 ILE A O 1
ATOM 786 N N . ALA A 1 97 ? 0.954 -5.131 -0.637 1.00 98.88 97 ALA A N 1
ATOM 787 C CA . ALA A 1 97 ? 1.010 -6.584 -0.642 1.00 98.88 97 ALA A CA 1
ATOM 788 C C . ALA A 1 97 ? 0.784 -7.103 -2.071 1.00 98.88 97 ALA A C 1
ATOM 790 O O . ALA A 1 97 ? 0.305 -6.371 -2.936 1.00 98.88 97 ALA A O 1
ATOM 791 N N . VAL A 1 98 ? 1.153 -8.356 -2.329 1.00 98.62 98 VAL A N 1
ATOM 792 C CA . VAL A 1 98 ? 0.933 -9.017 -3.622 1.00 98.62 98 VAL A CA 1
ATOM 793 C C . VAL A 1 98 ? 0.145 -10.296 -3.413 1.00 98.62 98 VAL A C 1
ATOM 795 O O . VAL A 1 98 ? 0.411 -11.036 -2.464 1.00 98.62 98 VAL A O 1
ATOM 798 N N . ASP A 1 99 ? -0.834 -10.527 -4.280 1.00 98.50 99 ASP A N 1
ATOM 799 C CA . ASP A 1 99 ? -1.650 -11.735 -4.253 1.00 98.50 99 ASP A CA 1
ATOM 800 C C . ASP A 1 99 ? -0.889 -12.954 -4.801 1.00 98.50 99 ASP A C 1
ATOM 802 O O . ASP A 1 99 ? 0.244 -12.870 -5.293 1.00 98.50 99 ASP A O 1
ATOM 806 N N . ARG A 1 100 ? -1.527 -14.125 -4.749 1.00 97.38 100 ARG A N 1
ATOM 807 C CA . ARG A 1 100 ? -0.957 -15.378 -5.279 1.00 97.38 100 ARG A CA 1
ATOM 808 C C . ARG A 1 100 ? -0.723 -15.373 -6.793 1.00 97.38 100 ARG A C 1
ATOM 810 O O . ARG A 1 100 ? 0.022 -16.226 -7.278 1.00 97.38 100 ARG A O 1
ATOM 817 N N . SER A 1 101 ? -1.358 -14.465 -7.529 1.00 97.56 101 SER A N 1
ATOM 818 C CA . SER A 1 101 ? -1.154 -14.259 -8.968 1.00 97.56 101 SER A CA 1
ATOM 819 C C . SER A 1 101 ? -0.020 -13.267 -9.261 1.00 97.56 101 SER A C 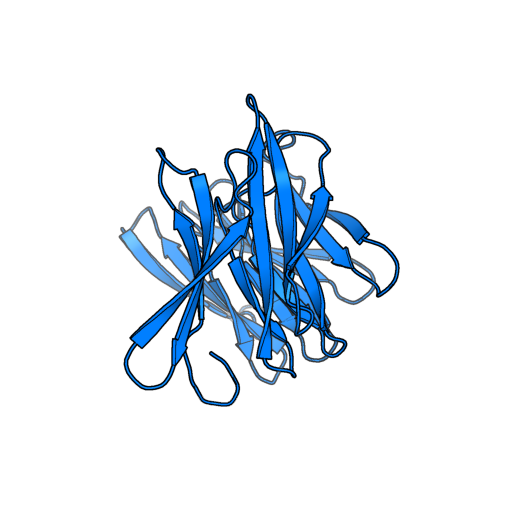1
ATOM 821 O O . SER A 1 101 ? 0.359 -13.104 -10.421 1.00 97.56 101 SER A O 1
ATOM 823 N N . GLY A 1 102 ? 0.559 -12.647 -8.227 1.00 97.44 102 GLY A N 1
ATOM 824 C CA . GLY A 1 102 ? 1.585 -11.614 -8.337 1.00 97.44 102 GLY A CA 1
ATOM 825 C C . GLY A 1 102 ? 1.019 -10.221 -8.609 1.00 97.44 102 GLY A C 1
ATOM 826 O O . GLY A 1 102 ? 1.768 -9.332 -9.012 1.00 97.44 102 GLY A O 1
ATOM 827 N N . TYR A 1 103 ? -0.282 -10.007 -8.425 1.00 98.50 103 TYR A N 1
ATOM 828 C CA . TYR A 1 103 ? -0.890 -8.700 -8.615 1.00 98.50 103 TYR A CA 1
ATOM 829 C C . TYR A 1 103 ? -0.803 -7.851 -7.344 1.00 98.50 103 TYR A C 1
ATOM 831 O O . TYR A 1 103 ? -0.986 -8.369 -6.242 1.00 98.50 103 TYR A O 1
ATOM 839 N N . PRO A 1 104 ? -0.477 -6.551 -7.466 1.00 98.75 104 PRO A N 1
ATOM 840 C CA . PRO A 1 104 ? -0.328 -5.652 -6.328 1.00 98.75 104 PRO A CA 1
ATOM 841 C C . PRO A 1 104 ? -1.664 -5.165 -5.750 1.00 98.75 104 PRO A C 1
ATOM 843 O O . PRO A 1 104 ? -2.609 -4.836 -6.469 1.00 98.75 104 PRO A O 1
ATOM 846 N N . HIS A 1 105 ? -1.673 -5.039 -4.425 1.00 98.94 105 HIS A N 1
ATOM 847 C CA . HIS A 1 105 ? -2.731 -4.495 -3.583 1.00 98.94 105 HIS A CA 1
ATOM 848 C C . HIS A 1 105 ? -2.115 -3.400 -2.709 1.00 98.94 105 HIS A C 1
ATOM 850 O O . HIS A 1 105 ? -1.184 -3.672 -1.950 1.00 98.94 105 HIS A O 1
ATOM 856 N N . ILE A 1 106 ? -2.603 -2.166 -2.825 1.00 98.94 106 ILE A N 1
ATOM 857 C CA . ILE A 1 106 ? -1.991 -0.983 -2.218 1.00 98.94 106 ILE A CA 1
ATOM 858 C C . ILE A 1 106 ? -3.024 -0.238 -1.376 1.00 98.94 106 ILE A C 1
ATOM 860 O O . ILE A 1 106 ? -4.037 0.218 -1.904 1.00 98.94 106 ILE A O 1
ATOM 864 N N . SER A 1 107 ? -2.767 -0.072 -0.0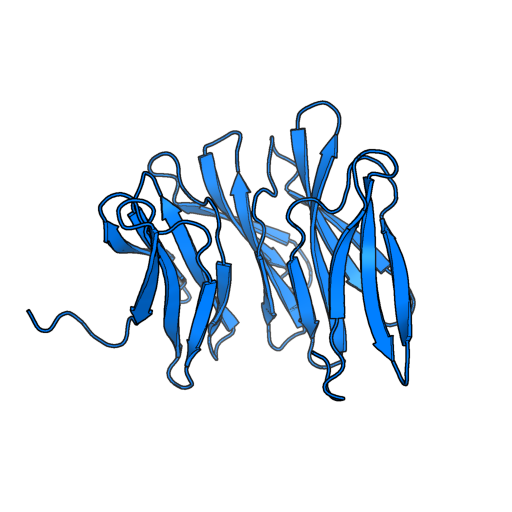81 1.00 98.94 107 SER A N 1
ATOM 865 C CA . SER A 1 107 ? -3.485 0.892 0.762 1.00 98.94 107 SER A CA 1
ATOM 866 C C . SER A 1 107 ? -2.687 2.185 0.871 1.00 98.94 107 SER A C 1
ATOM 868 O O . SER A 1 107 ? -1.459 2.164 0.810 1.00 98.94 107 SER A O 1
ATOM 870 N N . TYR A 1 108 ? -3.381 3.319 0.951 1.00 98.94 108 TYR A N 1
ATOM 871 C CA . TYR A 1 108 ? -2.739 4.627 1.036 1.00 98.94 108 TYR A CA 1
ATOM 872 C C . TYR A 1 108 ? -3.709 5.703 1.515 1.00 98.94 108 TYR A C 1
ATOM 874 O O . TYR A 1 108 ? -4.932 5.594 1.381 1.00 98.94 108 TYR A O 1
ATOM 882 N N . ARG A 1 109 ? -3.148 6.808 2.004 1.00 98.75 109 ARG A N 1
ATOM 883 C CA . ARG A 1 109 ? -3.913 8.002 2.356 1.00 98.75 109 ARG A CA 1
ATOM 884 C C . ARG A 1 109 ? -4.027 8.982 1.196 1.00 98.75 109 ARG A C 1
ATOM 886 O O . ARG A 1 109 ? -3.028 9.410 0.612 1.00 98.75 109 ARG A O 1
ATOM 893 N N . ASP A 1 110 ? -5.259 9.414 0.954 1.00 98.75 110 ASP A N 1
ATOM 894 C CA . ASP A 1 110 ? -5.573 10.625 0.206 1.00 98.75 110 ASP A CA 1
ATOM 895 C C . ASP A 1 110 ? -5.517 11.820 1.165 1.00 98.75 110 ASP A C 1
ATOM 897 O O . ASP A 1 110 ? -6.343 11.956 2.067 1.00 98.75 110 ASP A O 1
ATOM 901 N N . ASN A 1 111 ? -4.523 12.691 1.012 1.00 97.94 111 ASN A N 1
ATOM 902 C CA . ASN A 1 111 ? -4.354 13.850 1.883 1.00 97.94 111 ASN A CA 1
ATOM 903 C C . ASN A 1 111 ? -5.275 15.020 1.501 1.00 97.94 111 ASN A C 1
ATOM 905 O O . ASN A 1 111 ? -5.592 15.841 2.366 1.00 97.94 111 ASN A O 1
ATOM 909 N N . THR A 1 112 ? -5.735 15.081 0.247 1.00 97.88 112 THR A N 1
ATOM 910 C CA . THR A 1 112 ? -6.694 16.098 -0.211 1.00 97.88 112 THR A CA 1
ATOM 911 C C . THR A 1 112 ? -8.054 15.890 0.436 1.00 97.88 112 THR A C 1
ATOM 913 O O . THR A 1 112 ? -8.609 16.825 1.014 1.00 97.88 112 THR A O 1
ATOM 916 N N . ASN A 1 113 ? -8.566 14.661 0.374 1.00 98.38 113 ASN A N 1
ATOM 917 C CA . ASN A 1 113 ? -9.895 14.316 0.879 1.00 98.38 113 ASN A CA 1
ATOM 918 C C . ASN A 1 113 ? -9.874 13.809 2.328 1.00 98.38 113 ASN A C 1
ATOM 920 O O . ASN A 1 113 ? -10.885 13.911 3.015 1.00 98.38 113 ASN A O 1
ATOM 924 N N . ARG A 1 114 ? -8.695 13.404 2.826 1.00 98.56 114 ARG A N 1
ATOM 925 C CA . ARG A 1 114 ? -8.459 12.803 4.155 1.00 98.56 114 ARG A CA 1
ATOM 926 C C . ARG A 1 114 ? -9.049 11.401 4.309 1.00 98.56 114 ARG A C 1
ATOM 928 O O . ARG A 1 114 ? -9.394 10.993 5.417 1.00 98.56 114 ARG A O 1
ATOM 935 N N . ASP A 1 115 ? -9.073 10.673 3.202 1.00 98.81 115 ASP A N 1
ATOM 936 C CA . ASP A 1 115 ? -9.650 9.340 3.098 1.00 98.81 115 ASP A CA 1
ATOM 937 C C . ASP A 1 115 ? -8.566 8.256 3.126 1.00 98.81 115 ASP A C 1
ATOM 939 O O . ASP A 1 115 ? -7.432 8.458 2.672 1.00 98.81 115 ASP A O 1
ATOM 943 N N . LEU A 1 116 ? -8.947 7.069 3.599 1.00 98.88 116 LEU A N 1
ATOM 944 C CA . LEU A 1 116 ? -8.220 5.835 3.328 1.00 98.88 116 LEU A CA 1
ATOM 945 C C . LEU A 1 116 ? -8.684 5.298 1.974 1.00 98.88 116 LEU A C 1
ATOM 947 O O . LEU A 1 116 ? -9.868 4.997 1.787 1.00 98.88 116 LEU A O 1
ATOM 951 N N . LYS A 1 117 ? -7.746 5.131 1.048 1.00 98.94 117 LYS A N 1
ATOM 952 C CA . LYS A 1 117 ? -7.984 4.524 -0.258 1.00 98.94 117 LYS A CA 1
ATOM 953 C C . LYS A 1 117 ? -7.261 3.191 -0.386 1.00 98.94 117 LYS A C 1
ATOM 955 O O . LYS A 1 117 ? -6.288 2.900 0.309 1.00 98.94 117 LYS A O 1
ATOM 960 N N . TYR A 1 118 ? -7.768 2.393 -1.311 1.00 98.94 118 TYR A N 1
ATOM 961 C CA . TYR A 1 118 ? -7.216 1.111 -1.694 1.00 98.94 118 TYR A CA 1
ATOM 962 C C . TYR A 1 118 ? -7.220 0.987 -3.216 1.00 98.94 118 TYR A C 1
ATOM 964 O O . TYR A 1 118 ? -8.250 1.209 -3.854 1.00 98.94 118 TYR A O 1
ATOM 972 N N . ALA A 1 119 ? -6.077 0.627 -3.786 1.00 98.94 119 ALA A N 1
ATOM 973 C CA . ALA A 1 119 ? -5.904 0.346 -5.199 1.00 98.94 119 ALA A CA 1
ATOM 974 C C . ALA A 1 119 ? -5.464 -1.106 -5.392 1.00 98.94 119 ALA A C 1
ATOM 976 O O . ALA A 1 119 ? -4.614 -1.602 -4.656 1.00 98.94 119 ALA A O 1
ATOM 977 N N . TYR A 1 120 ? -6.005 -1.786 -6.394 1.00 98.88 120 TYR A N 1
ATOM 978 C CA . TYR A 1 120 ? -5.542 -3.118 -6.780 1.00 98.88 120 TYR A CA 1
ATOM 979 C C . TYR A 1 120 ? -5.528 -3.267 -8.293 1.00 98.88 120 TYR A C 1
ATOM 981 O O . TYR A 1 120 ? -6.310 -2.621 -8.997 1.00 98.88 120 TYR A O 1
ATOM 989 N N . TYR A 1 121 ? -4.630 -4.115 -8.778 1.00 98.75 121 TYR A N 1
ATOM 990 C CA . TYR A 1 121 ? -4.547 -4.488 -10.182 1.00 98.75 121 TYR A CA 1
ATOM 991 C C . TYR A 1 121 ? -5.166 -5.873 -10.379 1.00 98.75 121 TYR A C 1
ATOM 993 O O . TYR A 1 121 ? -4.843 -6.797 -9.646 1.00 98.75 121 TYR A O 1
ATOM 1001 N N . ASP A 1 122 ? -6.052 -6.036 -11.359 1.00 97.25 122 ASP A N 1
ATOM 1002 C CA . ASP A 1 122 ? -6.749 -7.312 -11.616 1.00 97.25 122 ASP A CA 1
ATOM 1003 C C . ASP A 1 122 ? -6.100 -8.166 -12.725 1.00 97.25 122 ASP A C 1
ATOM 1005 O O . ASP A 1 122 ? -6.673 -9.155 -13.188 1.00 97.25 122 ASP A O 1
ATOM 1009 N N . GLY A 1 123 ? -4.913 -7.768 -13.187 1.00 96.75 123 GLY A N 1
ATOM 1010 C CA . GLY A 1 123 ? -4.248 -8.345 -14.355 1.00 96.75 123 GLY A CA 1
ATOM 1011 C C . GLY A 1 123 ? -4.467 -7.559 -15.649 1.00 96.75 123 GLY A C 1
ATOM 1012 O O . GLY A 1 123 ? -3.728 -7.777 -16.611 1.00 96.75 123 GLY A O 1
ATOM 1013 N N . ALA A 1 124 ? -5.420 -6.623 -15.676 1.00 96.88 124 ALA A N 1
ATOM 1014 C CA . ALA A 1 124 ? -5.698 -5.772 -16.832 1.00 96.88 124 ALA A CA 1
ATOM 1015 C C . ALA A 1 124 ? -5.803 -4.279 -16.486 1.00 96.88 124 ALA A C 1
ATOM 1017 O O . ALA A 1 124 ? -5.328 -3.441 -17.253 1.00 96.88 124 ALA A O 1
ATOM 1018 N N . HIS A 1 125 ? -6.418 -3.930 -15.355 1.00 9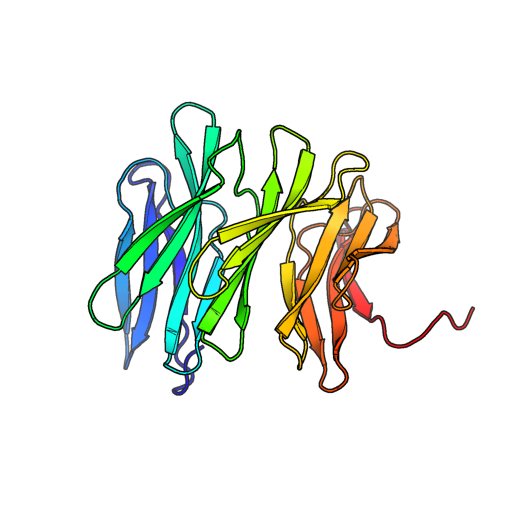7.69 125 HIS A N 1
ATOM 1019 C CA . HIS A 1 125 ? -6.669 -2.547 -14.965 1.00 97.69 125 HIS A CA 1
ATOM 1020 C C . HIS A 1 125 ? -6.449 -2.328 -13.471 1.00 97.69 125 HIS A C 1
ATOM 1022 O O . HIS A 1 125 ? -6.665 -3.211 -12.641 1.00 97.69 125 HIS A O 1
ATOM 1028 N N . TRP A 1 126 ? -6.070 -1.098 -13.134 1.00 98.75 126 TRP A N 1
ATOM 1029 C CA . TRP A 1 126 ? -6.104 -0.609 -11.764 1.00 98.75 126 TRP A CA 1
ATOM 1030 C C . TRP A 1 126 ? -7.521 -0.184 -11.391 1.00 98.75 126 TRP A C 1
ATOM 1032 O O . TRP A 1 126 ? -8.166 0.570 -12.121 1.00 98.75 126 TRP A O 1
ATOM 1042 N N . THR A 1 127 ? -7.987 -0.637 -10.232 1.00 98.75 127 THR A N 1
ATOM 1043 C CA . THR A 1 127 ? -9.233 -0.180 -9.612 1.00 98.75 127 THR A CA 1
ATOM 1044 C C . THR A 1 127 ? -8.914 0.509 -8.295 1.00 98.75 127 THR A C 1
ATOM 1046 O O . THR A 1 127 ? -8.216 -0.062 -7.462 1.00 98.75 127 THR A O 1
ATOM 1049 N N . ILE A 1 128 ? -9.458 1.712 -8.095 1.00 98.88 128 ILE A N 1
ATOM 1050 C CA . ILE A 1 128 ? -9.317 2.501 -6.865 1.00 98.88 128 ILE A CA 1
ATOM 1051 C C . ILE A 1 128 ? -10.659 2.545 -6.136 1.00 98.88 128 ILE A C 1
ATOM 1053 O O . ILE A 1 128 ? -11.700 2.809 -6.739 1.00 98.88 128 ILE A O 1
ATOM 1057 N N . VAL A 1 129 ? -10.629 2.319 -4.826 1.00 98.50 129 VAL A N 1
ATOM 1058 C CA . VAL A 1 129 ? -11.792 2.311 -3.937 1.00 98.50 129 VAL A CA 1
ATOM 1059 C C . VAL A 1 129 ? -11.508 3.192 -2.721 1.00 98.50 129 VAL A C 1
ATOM 1061 O O . VAL A 1 129 ? -10.417 3.155 -2.156 1.00 98.50 129 VAL A O 1
ATOM 1064 N N . ILE A 1 130 ? -12.505 3.969 -2.298 1.00 98.81 130 ILE A N 1
ATOM 1065 C CA . ILE A 1 130 ? -12.491 4.651 -0.999 1.00 98.81 130 ILE A CA 1
ATOM 1066 C C . ILE A 1 130 ? -12.942 3.637 0.053 1.00 98.81 130 ILE A C 1
ATOM 1068 O O . ILE A 1 130 ? -14.058 3.123 -0.032 1.00 98.81 130 ILE A O 1
ATOM 1072 N N . VAL A 1 131 ? -12.071 3.331 1.013 1.00 98.81 131 VAL A N 1
ATOM 1073 C CA . VAL A 1 131 ? -12.337 2.345 2.072 1.00 98.81 131 VAL A CA 1
ATOM 1074 C C . VAL A 1 131 ? -13.045 3.008 3.245 1.00 98.81 131 VAL A C 1
ATOM 1076 O O . VAL A 1 131 ? -14.099 2.545 3.666 1.00 98.81 131 VAL A O 1
ATOM 1079 N N . ASP A 1 132 ? -12.486 4.109 3.746 1.00 98.75 132 ASP A N 1
ATOM 1080 C CA . ASP A 1 132 ? -13.034 4.900 4.849 1.00 98.75 132 ASP A CA 1
ATOM 1081 C C . ASP A 1 132 ? -12.888 6.385 4.506 1.00 98.75 132 ASP A C 1
ATOM 1083 O O . ASP A 1 132 ? -11.801 6.833 4.139 1.00 98.75 132 ASP A O 1
ATOM 1087 N N . SER A 1 133 ? -13.981 7.134 4.637 1.00 98.38 133 SER A N 1
ATOM 1088 C CA . SER A 1 133 ? -14.041 8.584 4.411 1.00 98.38 133 SER A CA 1
ATOM 1089 C C . SER A 1 133 ? -14.666 9.338 5.591 1.00 98.38 133 SER A C 1
ATOM 1091 O O . SER A 1 133 ? -15.113 10.480 5.461 1.00 98.38 133 SER A O 1
ATOM 1093 N N . ALA A 1 134 ? -14.817 8.678 6.742 1.00 97.31 134 ALA A N 1
ATOM 1094 C CA . ALA A 1 134 ? -15.474 9.248 7.910 1.00 97.31 134 ALA A CA 1
ATOM 1095 C C . ALA A 1 134 ? -14.452 9.918 8.844 1.00 97.31 134 ALA A C 1
ATOM 1097 O O . ALA A 1 134 ? -14.003 9.307 9.817 1.00 97.31 134 ALA A O 1
ATOM 1098 N N . GLY A 1 135 ? -14.139 11.190 8.566 1.00 96.56 135 GLY A N 1
ATOM 1099 C CA . GLY A 1 135 ? -13.231 12.025 9.369 1.00 96.56 135 GLY A CA 1
ATOM 1100 C C . GLY A 1 135 ? -11.855 12.206 8.720 1.00 96.56 135 GLY A C 1
ATOM 1101 O O . GLY A 1 135 ? -11.737 12.140 7.503 1.00 96.56 135 GLY A O 1
ATOM 1102 N N . ASP A 1 136 ? -10.813 12.468 9.519 1.00 98.06 136 ASP A N 1
ATOM 1103 C CA . ASP A 1 136 ? -9.412 12.421 9.053 1.00 98.06 136 ASP A CA 1
ATOM 1104 C C . ASP A 1 136 ? -8.801 11.041 9.322 1.00 98.06 136 ASP A C 1
ATOM 1106 O O . ASP A 1 136 ? -8.337 10.746 10.433 1.00 98.06 136 ASP A O 1
ATOM 1110 N N . VAL A 1 137 ? -8.818 10.192 8.294 1.00 98.56 137 VAL A N 1
ATOM 1111 C CA . VAL A 1 137 ? -8.518 8.761 8.401 1.00 98.56 137 VAL A CA 1
ATOM 1112 C C . VAL A 1 137 ? -7.359 8.331 7.491 1.00 98.56 137 VAL A C 1
ATOM 1114 O O . VAL A 1 137 ? -6.775 9.124 6.749 1.00 98.56 137 VAL A O 1
ATOM 1117 N N . GLY A 1 138 ? -6.968 7.061 7.616 1.00 98.12 138 GLY A N 1
ATOM 1118 C CA . GLY A 1 138 ? -6.015 6.390 6.730 1.00 98.12 138 GLY A CA 1
ATOM 1119 C C . GLY A 1 138 ? -4.537 6.688 6.968 1.00 98.12 138 GLY A C 1
ATOM 1120 O O . GLY A 1 138 ? -3.713 6.291 6.159 1.00 98.12 138 GLY A O 1
ATOM 1121 N N . LYS A 1 139 ? -4.144 7.394 8.038 1.00 98.44 139 LYS A N 1
ATOM 1122 C CA . LYS A 1 139 ? -2.711 7.669 8.270 1.00 98.44 139 LYS A CA 1
ATOM 1123 C C . LYS A 1 139 ? -1.990 6.414 8.751 1.00 98.44 139 LYS A C 1
ATOM 1125 O O . LYS A 1 139 ? -2.550 5.648 9.531 1.00 98.44 139 LYS A O 1
ATOM 1130 N N . PHE A 1 140 ? -0.707 6.309 8.403 1.00 98.38 140 PHE A N 1
ATOM 1131 C CA . PHE A 1 140 ? 0.188 5.258 8.899 1.00 98.38 140 PHE A CA 1
ATOM 1132 C C . PHE A 1 140 ? -0.395 3.848 8.721 1.00 98.38 140 PHE A C 1
ATOM 1134 O O . PHE A 1 140 ? -0.383 3.042 9.662 1.00 98.38 140 PHE A O 1
ATOM 1141 N N . ASP A 1 141 ? -0.984 3.616 7.551 1.00 98.62 141 ASP A N 1
ATOM 1142 C CA . ASP A 1 141 ? -1.658 2.372 7.240 1.00 98.62 141 ASP A CA 1
ATOM 1143 C C . ASP A 1 141 ? -0.673 1.223 6.986 1.00 98.62 141 ASP A C 1
ATOM 1145 O O . ASP A 1 141 ? 0.520 1.416 6.743 1.00 98.62 141 ASP A O 1
ATOM 1149 N N . SER A 1 142 ? -1.183 0.002 7.104 1.00 98.88 142 SER A N 1
ATOM 1150 C CA . SER A 1 142 ? -0.466 -1.224 6.779 1.00 98.88 142 SER A CA 1
ATOM 1151 C C . SER A 1 142 ? -1.459 -2.237 6.231 1.00 98.88 142 SER A C 1
ATOM 1153 O O . SER A 1 142 ? -2.534 -2.403 6.810 1.00 98.88 142 SER A O 1
ATOM 1155 N N . ILE A 1 143 ? -1.096 -2.910 5.136 1.00 98.88 143 ILE A N 1
ATOM 1156 C CA . ILE A 1 143 ? -1.927 -3.924 4.478 1.00 98.88 143 ILE A CA 1
ATOM 1157 C C . ILE A 1 143 ? -1.324 -5.325 4.595 1.00 98.88 143 ILE A C 1
ATOM 1159 O O . ILE A 1 143 ? -0.112 -5.512 4.497 1.00 98.88 143 ILE A O 1
ATOM 1163 N N . ALA A 1 144 ? -2.192 -6.319 4.750 1.00 98.81 144 ALA A N 1
ATOM 1164 C CA . ALA A 1 144 ? -1.896 -7.730 4.543 1.00 98.81 144 ALA A CA 1
ATOM 1165 C C . ALA A 1 144 ? -3.031 -8.383 3.740 1.00 98.81 144 ALA A C 1
ATOM 1167 O O . ALA A 1 144 ? -4.162 -7.893 3.753 1.00 98.81 144 ALA A O 1
ATOM 1168 N N . LEU A 1 145 ? -2.732 -9.482 3.046 1.00 98.75 145 LEU A N 1
ATOM 1169 C CA . LEU A 1 145 ? -3.733 -10.277 2.334 1.00 98.75 145 LEU A CA 1
ATOM 1170 C C . LEU A 1 145 ? -3.988 -11.589 3.070 1.00 98.75 145 LEU A C 1
ATOM 1172 O O . LEU A 1 145 ? -3.049 -12.218 3.562 1.00 98.75 145 LEU A O 1
ATOM 1176 N N . ASP A 1 146 ? -5.253 -11.993 3.134 1.00 98.44 146 ASP A N 1
ATOM 1177 C CA . ASP A 1 146 ? -5.642 -13.289 3.679 1.00 98.44 146 ASP A CA 1
ATOM 1178 C C . ASP A 1 146 ? -5.341 -14.446 2.714 1.00 98.44 146 ASP A C 1
ATOM 1180 O O . ASP A 1 146 ? -4.925 -14.266 1.570 1.00 98.44 146 ASP A O 1
ATOM 1184 N N . SER A 1 147 ? -5.562 -15.678 3.171 1.00 97.50 147 SER A N 1
ATOM 1185 C CA . SER A 1 147 ? -5.354 -16.900 2.379 1.00 97.50 147 SER A CA 1
ATOM 1186 C C . SER A 1 147 ? -6.171 -16.977 1.076 1.00 97.50 147 SER A C 1
ATOM 1188 O O . SER A 1 147 ? -5.890 -17.844 0.243 1.00 97.50 147 SER A O 1
ATOM 1190 N N . THR A 1 148 ? -7.153 -16.088 0.907 1.00 97.88 148 THR A N 1
ATOM 1191 C CA . THR A 1 148 ? -8.009 -15.919 -0.275 1.00 97.88 148 THR A CA 1
ATOM 1192 C C . THR A 1 148 ? -7.749 -14.602 -1.014 1.00 97.88 148 THR A C 1
ATOM 1194 O O . THR A 1 148 ? -8.599 -14.165 -1.787 1.00 97.88 148 THR A O 1
ATOM 1197 N N . ASP A 1 149 ? -6.589 -13.981 -0.782 1.00 98.50 149 ASP A N 1
ATOM 1198 C CA . ASP A 1 149 ? -6.132 -12.744 -1.420 1.00 98.50 149 ASP A CA 1
ATOM 1199 C C . ASP A 1 149 ? -7.001 -11.508 -1.107 1.00 98.50 149 ASP A C 1
ATOM 1201 O O . ASP A 1 149 ? -6.989 -10.510 -1.831 1.00 98.50 149 ASP A O 1
ATOM 1205 N N . ARG A 1 150 ? -7.765 -11.532 -0.004 1.00 98.56 150 ARG A N 1
ATOM 1206 C CA . ARG A 1 150 ? -8.582 -10.383 0.413 1.00 98.56 150 ARG A CA 1
ATOM 1207 C C . ARG A 1 150 ? -7.780 -9.431 1.303 1.00 98.56 150 ARG A C 1
ATOM 1209 O O . ARG A 1 150 ? -7.038 -9.899 2.164 1.00 98.56 150 ARG A O 1
ATOM 1216 N N . PRO A 1 151 ? -7.933 -8.106 1.134 1.00 98.75 151 PRO A N 1
ATOM 1217 C CA . PRO A 1 151 ? -7.170 -7.110 1.879 1.00 98.75 151 PRO A CA 1
ATOM 1218 C C . PRO A 1 151 ? -7.670 -6.882 3.310 1.00 98.75 151 PRO A C 1
ATOM 1220 O O . PRO A 1 151 ? -8.870 -6.774 3.571 1.00 98.75 151 PRO A O 1
ATOM 1223 N N . HIS A 1 152 ? -6.705 -6.742 4.216 1.00 98.81 152 HIS A N 1
ATOM 1224 C CA . HIS A 1 152 ? -6.843 -6.405 5.629 1.00 98.81 152 HIS A CA 1
ATOM 1225 C C . HIS A 1 152 ? -5.938 -5.204 5.921 1.00 98.81 152 HIS A C 1
ATOM 1227 O O . HIS A 1 152 ? -4.737 -5.274 5.670 1.00 98.81 152 HIS A O 1
ATOM 1233 N N . ILE A 1 153 ? -6.494 -4.105 6.435 1.00 98.88 153 ILE A N 1
ATOM 1234 C CA . ILE A 1 153 ? -5.792 -2.826 6.595 1.00 98.88 153 ILE A CA 1
ATOM 1235 C C . ILE A 1 153 ? -5.927 -2.338 8.038 1.00 98.88 153 ILE A C 1
ATOM 1237 O O . ILE A 1 153 ? -7.040 -2.123 8.519 1.00 98.88 153 ILE A O 1
ATOM 1241 N N . SER A 1 154 ? -4.808 -2.121 8.729 1.00 98.81 154 SER A N 1
ATOM 1242 C CA . SER A 1 154 ? -4.779 -1.348 9.978 1.00 98.81 154 SER A CA 1
ATOM 1243 C C . SER A 1 154 ? -4.395 0.095 9.683 1.00 98.81 154 SER A C 1
ATOM 1245 O O . SER A 1 154 ? -3.555 0.332 8.819 1.00 98.81 154 SER A O 1
ATOM 1247 N N . TYR A 1 155 ? -4.995 1.063 10.375 1.00 98.81 155 TYR A N 1
ATOM 1248 C CA . TYR A 1 155 ? -4.716 2.478 10.134 1.00 98.81 155 TYR A CA 1
ATOM 1249 C C . TYR A 1 155 ? -5.068 3.363 11.330 1.00 98.81 155 TYR A C 1
ATOM 1251 O O . TYR A 1 155 ? -5.897 3.024 12.178 1.00 98.81 155 TYR A O 1
ATOM 1259 N N . TYR A 1 156 ? -4.446 4.538 11.374 1.00 98.62 156 TYR A N 1
ATOM 1260 C CA . TYR A 1 156 ? -4.761 5.589 12.333 1.00 98.62 156 TYR A CA 1
ATOM 1261 C C . TYR A 1 156 ? -5.916 6.463 11.835 1.00 98.62 156 TYR A C 1
ATOM 1263 O O . TYR A 1 156 ? -5.893 6.965 10.704 1.00 98.62 156 TYR A O 1
ATOM 1271 N N . ALA A 1 157 ? -6.877 6.717 12.720 1.00 98.12 157 ALA A N 1
ATOM 1272 C CA . ALA A 1 157 ? -8.017 7.596 12.484 1.00 98.12 157 ALA A CA 1
ATOM 1273 C C . ALA A 1 157 ? -8.288 8.446 13.730 1.00 98.12 157 ALA A C 1
ATOM 1275 O O . ALA A 1 157 ? -8.670 7.915 14.764 1.00 98.12 157 ALA A O 1
ATOM 1276 N N . GLU A 1 158 ? -8.075 9.760 13.644 1.00 96.00 158 GLU A N 1
ATOM 1277 C CA . GLU A 1 158 ? -8.468 10.737 14.684 1.00 96.00 158 GLU A CA 1
ATOM 1278 C C . GLU A 1 158 ? -8.029 10.441 16.141 1.00 96.00 158 GLU A C 1
ATOM 1280 O O . GLU A 1 158 ? -8.625 10.949 17.085 1.00 96.00 158 GLU A O 1
ATOM 1285 N N . GLY A 1 159 ? -6.942 9.690 16.350 1.00 96.44 159 GLY A N 1
ATOM 1286 C CA . GLY A 1 159 ? -6.472 9.307 17.693 1.00 96.44 159 GLY A CA 1
ATOM 1287 C C . GLY A 1 159 ? -6.754 7.855 18.070 1.00 96.44 159 GLY A C 1
ATOM 1288 O O . GLY A 1 159 ? -6.362 7.439 19.161 1.00 96.44 159 GLY A O 1
ATOM 1289 N N . ASP A 1 160 ? -7.374 7.106 17.167 1.00 97.88 160 ASP A N 1
ATOM 1290 C CA . ASP A 1 160 ? -7.759 5.718 17.350 1.00 97.88 160 ASP A CA 1
ATOM 1291 C C . ASP A 1 160 ? -7.008 4.804 16.376 1.00 97.88 160 ASP A C 1
ATOM 1293 O O . ASP A 1 160 ? -6.605 5.203 15.275 1.00 97.88 160 ASP A O 1
ATOM 1297 N N . LEU A 1 161 ? -6.875 3.539 16.774 1.00 98.38 161 LEU A N 1
ATOM 1298 C CA . LEU A 1 161 ? -6.519 2.454 15.872 1.00 98.38 161 LEU A CA 1
ATOM 1299 C C . LEU A 1 161 ? -7.799 1.889 15.257 1.00 98.38 161 LEU A C 1
ATOM 1301 O O . LEU A 1 161 ? -8.663 1.376 15.976 1.00 98.38 161 LEU A O 1
ATOM 1305 N N . ARG A 1 162 ? -7.897 1.920 13.929 1.00 98.56 162 ARG A N 1
ATOM 1306 C CA . ARG A 1 162 ? -8.958 1.253 13.171 1.00 98.56 162 ARG A CA 1
ATOM 1307 C C . ARG A 1 162 ? -8.412 0.104 12.338 1.00 98.56 162 ARG A C 1
ATOM 1309 O O . ARG A 1 162 ? -7.226 0.033 12.017 1.00 98.56 162 ARG A O 1
ATOM 1316 N N . TYR A 1 163 ? -9.320 -0.800 12.010 1.00 98.56 163 TYR A N 1
ATOM 1317 C CA . TYR A 1 163 ? -9.079 -1.966 11.185 1.00 98.56 163 TYR A CA 1
ATOM 1318 C C . TYR A 1 163 ? -10.213 -2.111 10.172 1.00 98.56 163 TYR A C 1
ATOM 1320 O O . TYR A 1 163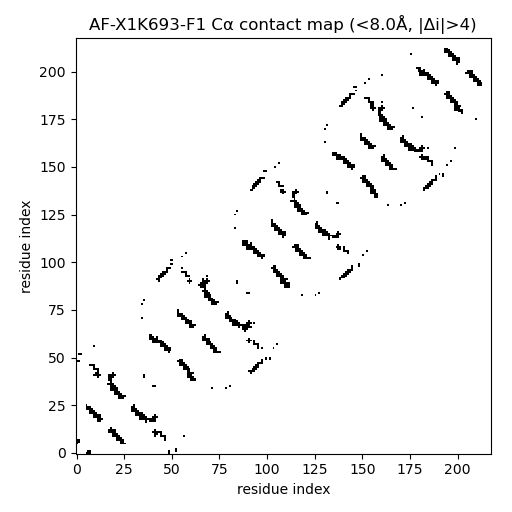 ? -11.388 -2.062 10.547 1.00 98.56 163 TYR A O 1
ATOM 1328 N N . ALA A 1 164 ? -9.846 -2.289 8.906 1.00 98.62 164 ALA A N 1
ATOM 1329 C CA . ALA A 1 164 ? -10.754 -2.558 7.805 1.00 98.62 164 ALA A CA 1
ATOM 1330 C C . ALA A 1 164 ? -10.402 -3.886 7.128 1.00 98.62 164 ALA A C 1
ATOM 1332 O O . ALA A 1 164 ? -9.226 -4.199 6.957 1.00 98.62 164 ALA A O 1
ATOM 1333 N N . TYR A 1 165 ? -11.400 -4.650 6.697 1.00 98.56 165 TYR A N 1
ATOM 1334 C CA . TYR A 1 165 ? -11.183 -5.815 5.838 1.00 98.56 165 TYR A CA 1
ATOM 1335 C C . TYR A 1 165 ? -12.298 -5.956 4.810 1.00 98.56 165 TYR A C 1
ATOM 1337 O O . TYR A 1 165 ? -13.436 -5.545 5.053 1.00 98.56 165 TYR A O 1
ATOM 1345 N N . PHE A 1 166 ? -11.967 -6.534 3.661 1.00 98.56 166 PHE A N 1
ATOM 1346 C CA . PHE A 1 166 ? -12.933 -6.830 2.611 1.00 98.56 166 PHE A CA 1
ATOM 1347 C C . PHE A 1 166 ? -13.351 -8.298 2.684 1.00 98.56 166 PHE A C 1
ATOM 1349 O O . PHE A 1 166 ? -12.508 -9.188 2.640 1.00 98.56 166 PHE A O 1
ATOM 1356 N N . ASP A 1 167 ? -14.651 -8.581 2.770 1.00 96.44 167 ASP A N 1
ATOM 1357 C CA . ASP A 1 167 ? -15.147 -9.963 2.865 1.00 96.44 167 ASP A CA 1
ATOM 1358 C C . ASP A 1 167 ? -15.368 -10.646 1.501 1.00 96.44 167 ASP A C 1
ATOM 1360 O O . ASP A 1 167 ? -15.720 -11.826 1.450 1.00 96.44 167 ASP A O 1
ATOM 1364 N N . GLY A 1 168 ? -15.118 -9.937 0.397 1.00 95.62 168 GLY A N 1
ATOM 1365 C CA . GLY A 1 168 ? -15.450 -10.360 -0.968 1.00 95.62 168 GLY A CA 1
ATOM 1366 C C . GLY A 1 168 ? -16.662 -9.625 -1.552 1.00 95.62 168 GLY A C 1
ATOM 1367 O O . GLY A 1 168 ? -16.906 -9.707 -2.754 1.00 95.62 168 GLY A O 1
ATOM 1368 N N . VAL A 1 169 ? -17.412 -8.896 -0.721 1.00 95.94 169 VAL A N 1
ATOM 1369 C CA . VAL A 1 169 ? -18.605 -8.134 -1.108 1.00 95.94 169 VAL A CA 1
ATOM 1370 C C . VAL A 1 169 ? -18.525 -6.694 -0.610 1.00 95.94 169 VAL A C 1
ATOM 1372 O O . VAL A 1 169 ? -18.774 -5.768 -1.379 1.00 95.94 169 VAL A O 1
ATOM 1375 N N . THR A 1 170 ? -18.182 -6.488 0.661 1.00 97.62 170 THR A N 1
ATOM 1376 C CA . THR A 1 170 ? -18.140 -5.169 1.295 1.00 97.62 170 THR A CA 1
ATOM 1377 C C . THR A 1 170 ? -16.934 -5.014 2.210 1.00 97.62 170 THR A C 1
ATOM 1379 O O . THR A 1 170 ? -16.382 -5.980 2.739 1.00 97.62 170 THR A O 1
ATOM 1382 N N . TRP A 1 171 ? -16.544 -3.759 2.414 1.00 98.62 171 TRP A N 1
ATOM 1383 C CA . TRP A 1 171 ? -15.611 -3.378 3.462 1.00 98.62 171 TRP A CA 1
ATOM 1384 C C . TRP A 1 171 ? -16.323 -3.357 4.813 1.00 98.62 171 TRP A C 1
ATOM 1386 O O . TRP A 1 171 ? -17.420 -2.809 4.941 1.00 98.62 171 TRP A O 1
ATOM 1396 N N . HIS A 1 172 ? -15.678 -3.939 5.818 1.00 98.25 172 HIS A N 1
ATOM 1397 C CA . HIS A 1 172 ? -16.063 -3.868 7.223 1.00 98.25 172 HIS A CA 1
ATOM 1398 C C . HIS A 1 172 ? -15.010 -3.074 7.973 1.00 98.25 172 HIS A C 1
ATOM 1400 O O . HIS A 1 172 ? -13.826 -3.353 7.815 1.00 98.25 172 HIS A O 1
ATOM 1406 N N . ILE A 1 173 ? -15.433 -2.120 8.801 1.00 98.25 173 ILE A N 1
ATOM 1407 C CA . ILE A 1 173 ? -14.544 -1.237 9.562 1.00 98.25 173 ILE A CA 1
ATOM 1408 C C . ILE A 1 173 ? -14.891 -1.337 11.042 1.00 98.25 173 ILE A C 1
ATOM 1410 O O . ILE A 1 173 ? -16.062 -1.283 11.418 1.00 98.25 173 ILE A O 1
ATOM 1414 N N . THR A 1 174 ? -13.873 -1.435 11.892 1.00 96.50 174 THR A N 1
ATOM 1415 C CA . THR A 1 174 ? -14.029 -1.389 13.347 1.00 96.50 174 THR A CA 1
ATOM 1416 C C . THR A 1 174 ? -12.921 -0.570 13.997 1.00 96.50 174 THR A C 1
ATOM 1418 O O . THR A 1 174 ? -11.767 -0.591 13.566 1.00 96.50 174 THR A O 1
ATOM 1421 N N . THR A 1 175 ? -13.261 0.121 15.082 1.00 97.44 175 THR A N 1
ATOM 1422 C CA . THR A 1 175 ? -12.270 0.685 16.004 1.00 97.44 175 THR A CA 1
ATOM 1423 C C . THR A 1 175 ? -11.759 -0.427 16.914 1.00 97.44 175 THR A C 1
ATOM 1425 O O . THR A 1 175 ? -12.553 -1.168 17.491 1.00 97.44 175 THR A O 1
ATOM 1428 N N . ILE A 1 176 ? -10.439 -0.561 17.016 1.00 97.31 176 ILE A N 1
ATOM 1429 C CA . ILE A 1 176 ? -9.761 -1.579 17.831 1.00 97.31 176 ILE A CA 1
ATOM 1430 C C . ILE A 1 176 ? -9.353 -1.006 19.185 1.00 97.31 176 ILE A C 1
ATOM 1432 O O . ILE A 1 176 ? -9.465 -1.683 20.203 1.00 97.31 176 ILE A O 1
ATOM 1436 N N . ASP A 1 177 ? -8.881 0.238 19.196 1.00 97.00 177 ASP A N 1
ATOM 1437 C CA . ASP A 1 177 ? -8.387 0.903 20.397 1.00 97.00 177 ASP A CA 1
ATOM 1438 C C . ASP A 1 177 ? -8.526 2.422 20.256 1.00 97.00 177 ASP A C 1
ATOM 1440 O O . ASP A 1 177 ? -8.488 2.947 19.143 1.00 97.00 177 ASP A O 1
ATOM 1444 N N . THR A 1 178 ? -8.676 3.121 21.380 1.00 96.56 178 THR A N 1
ATOM 1445 C CA . THR A 1 178 ? -8.966 4.564 21.423 1.00 96.56 178 THR A CA 1
ATOM 1446 C C . THR A 1 178 ? -8.058 5.299 22.402 1.00 96.56 178 THR A C 1
ATOM 1448 O O . THR A 1 178 ? -7.509 4.692 23.320 1.00 96.56 178 THR A O 1
ATOM 1451 N N . GLY A 1 179 ? -7.967 6.625 22.269 1.00 93.75 179 GLY A N 1
ATOM 1452 C CA . GLY A 1 179 ? -7.346 7.475 23.294 1.00 93.75 179 GLY A CA 1
ATOM 1453 C C . GLY A 1 179 ? -5.882 7.830 23.032 1.00 93.75 179 GLY A C 1
ATOM 1454 O O . GLY A 1 179 ? -5.044 7.744 23.930 1.00 93.75 179 GLY A O 1
ATOM 1455 N N . GLY A 1 180 ? -5.579 8.271 21.809 1.00 95.12 180 GLY A N 1
ATOM 1456 C CA . GLY A 1 180 ? -4.240 8.723 21.422 1.00 95.12 180 GLY A CA 1
ATOM 1457 C C . GLY A 1 180 ? -3.312 7.564 21.067 1.00 95.12 180 GLY A C 1
ATOM 1458 O O . GLY A 1 180 ? -2.160 7.523 21.487 1.00 95.12 180 GLY A O 1
ATOM 1459 N N . VAL A 1 181 ? -3.824 6.613 20.293 1.00 97.00 181 VAL A N 1
ATOM 1460 C CA . VAL A 1 181 ? -3.135 5.385 19.886 1.00 97.00 181 VAL A CA 1
ATOM 1461 C C . VAL A 1 181 ? -3.199 5.211 18.366 1.00 97.00 181 VAL A C 1
ATOM 1463 O O . VAL A 1 181 ? -3.828 5.999 17.663 1.00 97.00 181 VAL A O 1
ATOM 1466 N N . GLY A 1 182 ? -2.545 4.177 17.841 1.00 96.19 182 GLY A N 1
ATOM 1467 C CA . GLY A 1 182 ? -2.775 3.660 16.488 1.00 96.19 182 GLY A CA 1
ATOM 1468 C C . GLY A 1 182 ? -1.804 4.155 15.419 1.00 96.19 182 GLY A C 1
ATOM 1469 O O . GLY A 1 182 ? -1.829 3.654 14.298 1.00 96.19 182 GLY A O 1
ATOM 1470 N N . ARG A 1 183 ? -0.917 5.107 15.734 1.00 97.25 183 ARG A N 1
ATOM 1471 C CA . ARG A 1 183 ? 0.095 5.566 14.769 1.00 97.25 183 ARG A CA 1
ATOM 1472 C C . ARG A 1 183 ? 1.120 4.476 14.469 1.00 97.25 183 ARG A C 1
ATOM 1474 O O . ARG A 1 183 ? 1.458 3.683 15.347 1.00 97.25 183 ARG A O 1
ATOM 1481 N N . TYR A 1 184 ? 1.651 4.515 13.246 1.00 97.31 184 TYR A N 1
ATOM 1482 C CA . TYR A 1 184 ? 2.674 3.589 12.742 1.00 97.31 184 TYR A CA 1
ATOM 1483 C C . TYR A 1 184 ? 2.271 2.124 12.932 1.00 97.31 184 TYR A C 1
ATOM 1485 O O . TYR A 1 184 ? 3.059 1.317 13.421 1.00 97.31 184 TYR A O 1
ATOM 1493 N N . SER A 1 185 ? 1.011 1.814 12.611 1.00 97.62 185 SER A N 1
ATOM 1494 C CA . SER A 1 185 ? 0.492 0.461 12.757 1.00 97.62 185 SER A CA 1
ATOM 1495 C C . SER A 1 185 ? 1.176 -0.499 11.781 1.00 97.62 185 SER A C 1
ATOM 1497 O O . SER A 1 185 ? 1.557 -0.106 10.682 1.00 97.62 185 SER A O 1
ATOM 1499 N N . SER A 1 186 ? 1.328 -1.756 12.183 1.00 98.38 186 SER A N 1
ATOM 1500 C CA . SER A 1 186 ? 1.788 -2.843 11.320 1.00 98.38 186 SER A CA 1
ATOM 1501 C C . SER A 1 186 ? 0.901 -4.056 11.546 1.00 98.38 186 SER A C 1
ATOM 1503 O O . SER A 1 186 ? 0.714 -4.463 12.698 1.00 98.38 186 SER A O 1
ATOM 1505 N N . ILE A 1 187 ? 0.364 -4.607 10.456 1.00 98.44 187 ILE A N 1
ATOM 1506 C CA . ILE A 1 187 ? -0.522 -5.771 10.460 1.00 98.44 187 ILE A CA 1
ATOM 1507 C C . ILE A 1 187 ? 0.175 -6.994 9.860 1.00 98.44 187 ILE A C 1
ATOM 1509 O O . ILE A 1 187 ? 0.882 -6.909 8.859 1.00 98.44 187 ILE A O 1
ATOM 1513 N N . ALA A 1 188 ? -0.065 -8.150 10.466 1.00 98.19 188 ALA A N 1
ATOM 1514 C CA . ALA A 1 188 ? 0.191 -9.462 9.887 1.00 98.19 188 ALA A CA 1
ATOM 1515 C C . ALA A 1 188 ? -1.012 -10.367 10.168 1.00 98.19 188 ALA A C 1
ATOM 1517 O O . ALA A 1 188 ? -1.739 -10.136 11.134 1.00 98.19 188 ALA A O 1
ATOM 1518 N N . LEU A 1 189 ? -1.225 -11.389 9.344 1.00 97.56 189 LEU A N 1
ATOM 1519 C CA . LEU A 1 189 ? -2.282 -12.376 9.559 1.00 97.56 189 LEU A CA 1
ATOM 1520 C C . LEU A 1 189 ? -1.672 -13.710 10.000 1.00 97.56 189 LEU A C 1
ATOM 1522 O O . LEU A 1 189 ? -0.596 -14.083 9.523 1.00 97.56 189 LEU A O 1
ATOM 1526 N N . ASP A 1 190 ? -2.338 -14.420 10.910 1.00 96.56 190 ASP A N 1
ATOM 1527 C CA . ASP A 1 190 ? -1.979 -15.803 11.235 1.00 96.56 190 ASP A CA 1
ATOM 1528 C C . ASP A 1 190 ? -2.511 -16.805 10.195 1.00 96.56 190 ASP A C 1
ATOM 1530 O O . ASP A 1 190 ? -3.107 -16.444 9.178 1.00 96.56 190 ASP A O 1
ATOM 1534 N N . SER A 1 191 ? -2.286 -18.099 10.442 1.00 95.38 191 SER A N 1
ATOM 1535 C CA . SER A 1 191 ? -2.744 -19.182 9.564 1.00 95.38 191 SER A CA 1
ATOM 1536 C C . SER A 1 191 ? -4.266 -19.302 9.452 1.00 95.38 191 SER A C 1
ATOM 1538 O O . SER A 1 191 ? -4.741 -19.936 8.511 1.00 95.38 191 SER A O 1
ATOM 1540 N N . ASP A 1 192 ? -5.014 -18.718 10.389 1.00 94.62 192 ASP A N 1
ATOM 1541 C CA . ASP A 1 192 ? -6.477 -18.694 10.403 1.00 94.62 192 ASP A CA 1
ATOM 1542 C C . ASP A 1 192 ? -7.039 -17.368 9.847 1.00 94.62 192 ASP A C 1
ATOM 1544 O O . ASP A 1 192 ? -8.254 -17.165 9.819 1.00 94.62 192 ASP A O 1
ATOM 1548 N N . ASN A 1 193 ? -6.166 -16.500 9.318 1.00 95.75 193 ASN A N 1
ATOM 1549 C CA . ASN A 1 193 ? -6.449 -15.157 8.803 1.00 95.75 193 ASN A CA 1
ATOM 1550 C C . ASN A 1 193 ? -6.871 -14.134 9.868 1.00 95.75 193 ASN A C 1
ATOM 1552 O O . ASN A 1 193 ? -7.456 -13.098 9.533 1.00 95.75 193 ASN A O 1
ATOM 1556 N N . TYR A 1 194 ? -6.578 -14.382 11.143 1.00 95.44 194 TYR A N 1
ATOM 1557 C CA . TYR A 1 194 ? -6.809 -13.378 12.170 1.00 95.44 194 TYR A CA 1
ATOM 1558 C C . TYR A 1 194 ? -5.708 -12.321 12.137 1.00 95.44 194 TYR A C 1
ATOM 1560 O O . TYR A 1 194 ? -4.531 -12.659 12.013 1.00 95.44 194 TYR A O 1
ATOM 1568 N N . PRO A 1 195 ? -6.060 -11.028 12.239 1.00 96.56 195 PRO A N 1
ATOM 1569 C CA . PRO A 1 195 ? -5.079 -9.963 12.211 1.00 96.56 195 PRO A CA 1
ATOM 1570 C C . PRO A 1 195 ? -4.391 -9.792 13.564 1.00 96.56 195 PRO A C 1
ATOM 1572 O O . PRO A 1 195 ? -5.027 -9.772 14.620 1.00 96.56 195 PRO A O 1
ATOM 1575 N N . HIS A 1 196 ? -3.082 -9.591 13.492 1.00 97.81 196 HIS A N 1
ATOM 1576 C CA . HIS A 1 196 ? -2.157 -9.264 14.565 1.00 97.81 196 HIS A CA 1
ATOM 1577 C C . HIS A 1 196 ? -1.584 -7.881 14.270 1.00 97.81 196 HIS A C 1
ATOM 1579 O O . HIS A 1 196 ? -0.909 -7.695 13.259 1.00 97.81 196 HIS A O 1
ATOM 1585 N N . ILE A 1 197 ? -1.873 -6.906 15.130 1.00 98.50 197 ILE A N 1
ATOM 1586 C CA . ILE A 1 197 ? -1.580 -5.496 14.872 1.00 98.50 197 ILE A CA 1
ATOM 1587 C C . ILE A 1 197 ? -0.704 -4.955 15.994 1.00 98.50 197 ILE A C 1
ATOM 1589 O O . ILE A 1 197 ? -1.108 -4.958 17.155 1.00 98.50 197 ILE A O 1
ATOM 1593 N N . SER A 1 198 ? 0.480 -4.452 15.650 1.00 98.19 198 SER A N 1
ATOM 1594 C CA . SER A 1 198 ? 1.309 -3.650 16.559 1.00 98.19 198 SER A CA 1
ATOM 1595 C C . SER A 1 198 ? 1.178 -2.165 16.227 1.00 98.19 198 SER A C 1
ATOM 1597 O O . SER A 1 198 ? 0.982 -1.815 15.065 1.00 98.19 198 SER A O 1
ATOM 1599 N N . TYR A 1 199 ? 1.207 -1.291 17.235 1.00 98.25 199 TYR A N 1
ATOM 1600 C CA . TYR A 1 199 ? 0.911 0.135 17.056 1.00 98.25 199 TYR A CA 1
ATOM 1601 C C . TYR A 1 199 ? 1.438 1.001 18.202 1.00 98.25 199 TYR A C 1
ATOM 1603 O O . TYR A 1 199 ? 1.610 0.530 19.328 1.00 98.25 199 TYR A O 1
ATOM 1611 N N . ARG A 1 200 ? 1.669 2.290 17.934 1.00 97.62 200 ARG A N 1
ATOM 1612 C CA . ARG A 1 200 ? 2.124 3.246 18.950 1.00 97.62 200 ARG A CA 1
ATOM 1613 C C . ARG A 1 200 ? 0.965 3.762 19.804 1.00 97.62 200 ARG A C 1
ATOM 1615 O O . ARG A 1 200 ? -0.069 4.176 19.281 1.00 97.62 200 ARG A O 1
ATOM 1622 N N . ASP A 1 201 ? 1.176 3.773 21.111 1.00 95.81 201 ASP A N 1
ATOM 1623 C CA . ASP A 1 201 ? 0.418 4.535 22.097 1.00 95.81 201 ASP A CA 1
ATOM 1624 C C . ASP A 1 201 ? 1.175 5.837 22.371 1.00 95.81 201 ASP A C 1
ATOM 1626 O O . ASP A 1 201 ? 2.214 5.840 23.035 1.00 95.81 201 ASP A O 1
ATOM 1630 N N . ASP A 1 202 ? 0.681 6.939 21.807 1.00 93.06 202 ASP A N 1
ATOM 1631 C CA . ASP A 1 202 ? 1.305 8.255 21.951 1.00 93.06 202 ASP A CA 1
ATOM 1632 C C . ASP A 1 202 ? 1.092 8.828 23.361 1.00 93.06 202 ASP A C 1
ATOM 1634 O O . ASP A 1 202 ? 1.875 9.669 23.802 1.00 93.06 202 ASP A O 1
ATOM 1638 N N . THR A 1 203 ? 0.048 8.384 24.065 1.00 94.31 203 THR A N 1
ATOM 1639 C CA . THR A 1 203 ? -0.301 8.861 25.407 1.00 94.31 203 THR A CA 1
ATOM 1640 C C . THR A 1 203 ? 0.645 8.296 26.463 1.00 94.31 203 THR A C 1
ATOM 1642 O O . THR A 1 203 ? 1.040 9.008 27.386 1.00 94.31 203 THR A O 1
ATOM 1645 N N . ASN A 1 204 ? 1.030 7.028 26.314 1.00 94.12 204 ASN A N 1
ATOM 1646 C CA . ASN A 1 204 ? 1.899 6.316 27.253 1.00 94.12 204 ASN A CA 1
ATOM 1647 C C . ASN A 1 204 ? 3.335 6.111 26.736 1.00 94.12 204 ASN A C 1
ATOM 1649 O O . ASN A 1 204 ? 4.142 5.500 27.433 1.00 94.12 204 ASN A O 1
ATOM 1653 N N . ASP A 1 205 ? 3.642 6.604 25.532 1.00 93.94 205 ASP A N 1
ATOM 1654 C CA . ASP A 1 205 ? 4.911 6.406 24.816 1.00 93.94 205 ASP A CA 1
ATOM 1655 C C . ASP A 1 205 ? 5.333 4.926 24.748 1.00 93.94 205 ASP A C 1
ATOM 1657 O O . ASP A 1 205 ? 6.466 4.546 25.046 1.00 93.94 205 ASP A O 1
ATOM 1661 N N . ALA A 1 206 ? 4.378 4.067 24.382 1.00 95.81 206 ALA A N 1
ATOM 1662 C CA . ALA A 1 206 ? 4.535 2.615 24.391 1.00 95.81 206 ALA A CA 1
ATOM 1663 C C . ALA A 1 206 ? 4.192 1.985 23.033 1.00 95.81 206 ALA A C 1
ATOM 1665 O O . ALA A 1 206 ? 3.399 2.517 22.259 1.00 95.81 206 ALA A O 1
ATOM 1666 N N . LEU A 1 207 ? 4.763 0.809 22.757 1.00 96.50 207 LEU A N 1
ATOM 1667 C CA . LEU A 1 207 ? 4.283 -0.078 21.696 1.00 96.50 207 LEU A CA 1
ATOM 1668 C C . LEU A 1 207 ? 3.191 -0.984 22.278 1.00 96.50 207 LEU A C 1
ATOM 1670 O O . LEU A 1 207 ? 3.430 -1.692 23.258 1.00 96.50 207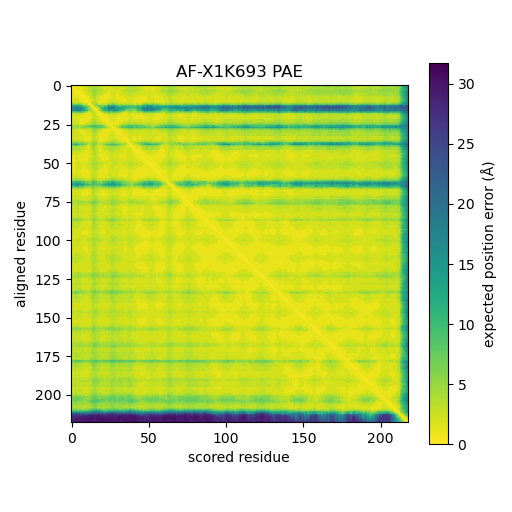 LEU A O 1
ATOM 1674 N N . LYS A 1 208 ? 2.006 -0.972 21.670 1.00 96.94 208 LYS A N 1
ATOM 1675 C CA . LYS A 1 208 ? 0.889 -1.864 21.987 1.00 96.94 208 LYS A CA 1
ATOM 1676 C C . LYS A 1 208 ? 0.706 -2.906 20.893 1.00 96.94 208 LYS A C 1
ATOM 1678 O O . LYS A 1 208 ? 1.235 -2.790 19.787 1.00 96.94 208 LYS A O 1
ATOM 1683 N N . TYR A 1 209 ? -0.047 -3.937 21.241 1.00 96.25 209 TYR A N 1
ATOM 1684 C CA . TYR A 1 209 ? -0.372 -5.050 20.371 1.00 96.25 209 TYR A CA 1
ATOM 1685 C C . TYR A 1 209 ? -1.834 -5.452 20.579 1.00 96.25 209 TYR A C 1
ATOM 1687 O O . TYR A 1 209 ? -2.299 -5.532 21.717 1.00 96.25 209 TYR A O 1
ATOM 1695 N N . ALA A 1 210 ? -2.532 -5.724 19.482 1.00 93.25 210 ALA A N 1
ATOM 1696 C CA . ALA A 1 210 ? -3.897 -6.222 19.449 1.00 93.25 210 ALA A CA 1
ATOM 1697 C C . ALA A 1 210 ? -3.999 -7.414 18.490 1.00 93.25 210 ALA A C 1
ATOM 1699 O O . ALA A 1 210 ? -3.238 -7.528 17.531 1.00 93.25 210 ALA A O 1
ATOM 1700 N N . TRP A 1 211 ? -4.968 -8.289 18.740 1.00 90.25 211 TRP A N 1
ATOM 1701 C CA . TRP A 1 211 ? -5.370 -9.349 17.816 1.00 90.25 211 TRP A CA 1
ATOM 1702 C C . TRP A 1 211 ? -6.886 -9.281 17.620 1.00 90.25 211 TRP A C 1
ATOM 1704 O O . TRP A 1 211 ? -7.585 -8.783 18.509 1.00 90.25 211 TRP A O 1
ATOM 1714 N N . VAL A 1 212 ? -7.422 -9.807 16.517 1.00 75.00 212 VAL A N 1
ATOM 1715 C CA . VAL A 1 212 ? -8.882 -9.898 16.301 1.00 75.00 212 VAL A CA 1
ATOM 1716 C C . VAL A 1 212 ? -9.288 -11.346 16.009 1.00 75.00 212 VAL A C 1
ATOM 1718 O O . VAL A 1 212 ? -9.582 -11.689 14.875 1.00 75.00 212 VAL A O 1
ATOM 1721 N N . GLY A 1 213 ? -9.289 -12.208 17.034 1.00 63.03 213 GLY A N 1
ATOM 1722 C CA . GLY A 1 213 ? -9.578 -13.653 16.916 1.00 63.03 213 GLY A CA 1
ATOM 1723 C C . GLY A 1 213 ? -10.966 -14.132 17.380 1.00 63.03 213 GLY A C 1
ATOM 1724 O O . GLY A 1 213 ? -11.285 -15.310 17.248 1.00 63.03 213 GLY A O 1
ATOM 1725 N N . SER A 1 214 ? -11.794 -13.266 17.978 1.00 41.81 214 SER A N 1
ATOM 1726 C CA . SER A 1 214 ? -13.205 -13.525 18.347 1.00 41.81 214 SER A CA 1
ATOM 1727 C C . SER A 1 214 ? -13.783 -12.348 19.143 1.00 41.81 214 SER A C 1
ATOM 1729 O O . SER A 1 214 ? -13.007 -11.593 19.734 1.00 41.81 214 SER A O 1
ATOM 1731 N N . PRO A 1 215 ? -15.120 -12.170 19.195 1.00 34.72 215 PRO A N 1
ATOM 1732 C CA . PRO A 1 215 ? -15.733 -11.066 19.923 1.00 34.72 215 PRO A CA 1
ATOM 1733 C C . PRO A 1 215 ? -15.442 -11.188 21.424 1.00 34.72 215 PRO A C 1
ATOM 1735 O O . PRO A 1 215 ? -15.749 -12.207 22.033 1.00 34.72 215 PRO A O 1
ATOM 1738 N N . LEU A 1 216 ? -14.851 -10.129 21.984 1.00 30.84 216 LEU A N 1
ATOM 1739 C CA . LEU A 1 216 ? -14.965 -9.665 23.371 1.00 30.84 216 LEU A CA 1
ATOM 1740 C C . LEU A 1 216 ? -15.375 -10.735 24.405 1.00 30.84 216 LEU A C 1
ATOM 1742 O O . LEU A 1 216 ? -16.564 -10.975 24.622 1.00 30.84 216 LEU A O 1
ATOM 1746 N N . SER A 1 217 ? -14.415 -11.273 25.157 1.00 27.62 217 SER A N 1
ATOM 1747 C CA . SER A 1 217 ? -14.700 -11.583 26.560 1.00 27.62 217 SER A CA 1
ATOM 1748 C C . SER A 1 217 ? -14.503 -10.299 27.363 1.00 27.62 217 SER A C 1
ATOM 1750 O O . SER A 1 217 ? -13.373 -9.834 27.517 1.00 27.62 217 SER A O 1
ATOM 1752 N N . ILE A 1 218 ? -15.639 -9.732 27.767 1.00 33.31 218 ILE A N 1
ATOM 1753 C CA . ILE A 1 218 ? -15.819 -8.619 28.711 1.00 33.31 218 ILE A CA 1
ATOM 1754 C C . ILE A 1 218 ? -15.073 -8.898 30.020 1.00 33.31 218 ILE A C 1
ATOM 1756 O O . ILE A 1 218 ? -15.116 -10.069 30.468 1.00 33.31 218 ILE A O 1
#

Organism: NCBI:txid412755

Sequence (218 aa):
VDSYNRPHISYHEGATINDLKYSYYYGFDWYIITVDETGMVGRFTSVTLDAYDRAHISYQDFESGNGNLKYAYYDGVIWDLVDVDTAGDVGYYTSIAVDRSGYPHISYRDNTNRDLKYAYYDGAHWTIVIVDSAGDVGKFDSIALDSTDRPHISYYAEGDLRYAYFDGVTWHITTIDTGGVGRYSSIALDSDNYPHISYRDDTNDALKYAWVGSPLSI

Secondary structure (DSSP, 8-state):
--TT---EEEEE-TTTT--EEEEEEETTEEEEEEEE-SSS--EEEEEEE-TTS-EEEEEEEEETTEEEEEEEEE-SSSEEEEEEE-SSS--EEEEEEE-TTS-EEEEEEETTTTEEEEEEE-SS-EEEEEEE-SSS--EEEEEEE-TTS-EEEEEEETTEEEEEEE-SS-EEEEEEE-SSEEEEEEEEE-TT--EEEEEEETTTTEEEEEE-SSS---

Solvent-accessible surface area (backbone atoms only — not comparable to full-atom values): 11492 Å² total; per-residue (Å²): 102,42,98,83,71,31,54,69,48,56,42,50,42,60,95,88,69,17,19,17,33,38,34,35,51,57,101,89,48,76,48,78,41,82,74,41,75,80,63,40,22,22,42,50,43,22,65,40,63,39,100,81,57,34,47,39,34,32,20,14,35,44,54,100,91,35,21,25,20,30,39,39,36,40,82,84,85,52,76,48,79,40,84,74,44,72,88,57,31,25,21,42,41,20,18,40,37,62,40,97,86,58,36,50,39,35,38,25,14,28,68,70,80,22,18,17,33,36,38,36,43,78,87,85,53,80,47,78,44,81,76,44,71,86,59,62,29,24,43,35,31,19,42,33,61,38,98,82,59,35,54,35,35,31,20,16,36,86,38,17,20,33,39,37,35,44,81,86,84,53,80,46,76,46,79,78,46,72,76,40,25,16,45,68,22,44,47,44,62,52,98,85,54,33,46,38,36,39,24,32,28,71,74,76,76,39,82,46,77,51,71,60,84,69,87,77,87,127

pLDDT: mean 94.52, std 10.74, range [27.62, 98.94]

Foldseek 3Di:
DDPVPKDKDWAQDDDPQQFIKIWIDDDHDIDIDGQGRPANKRALKEWDAAPVRKIKIWIWHDDPHATFIKIWTDPPPHIDIDGQGDDTRWRANKEWDADNVRWIKIWIADPVQLFIKIWTDPPDDIDIDGQDRPANWRHLKYWDADPVRWIKMWIDGPQFIKIWTDPPDHIDIDTDGGDRKRHNKYWDADPVRKIKIWIARPPVRDIDIDIDDDDDPD